Protein AF-A0A7C5PE04-F1 (afdb_monomer)

Nearest PDB structures (foldseek):
  5kc4-assembly1_A  TM=4.579E-01  e=7.066E-01  Thermotoga maritima MSB8
  5edl-assembly1_A  TM=4.661E-01  e=8.933E-01  Bacillus subtilis
  5kc4-assembly2_E  TM=3.670E-01  e=1.723E+00  Thermotoga maritima MSB8
  4u83-assembly2_C  TM=3.674E-01  e=6.406E+00  Brucella abortus A13334

Foldseek 3Di:
DDPPPDDDDDPVNVCVVPVVVVVVVCCLPVVLVPVLVVDDVVCSVVVNVLVLLCVLQAQLLLLLLQFEALVRSLVSLQVSLLVNLVVVQVVCVVVVLDPPCGLVVQQLSVLSSVLSNQLNNQLRHQNVNPLPLVSSLVSQLVSLQVSLVSSLVSCPPTPSNNDPDSVVSSCSSRVSSNVSSNVNSVVSNVCVVVVVHDDPPD

Mean predicted aligned error: 7.17 Å

Structure (mmCIF, N/CA/C/O backbone):
data_AF-A0A7C5PE04-F1
#
_entry.id   AF-A0A7C5PE04-F1
#
loop_
_atom_site.group_PDB
_atom_site.id
_atom_site.type_symbol
_atom_site.label_atom_id
_atom_site.label_alt_id
_atom_site.label_comp_id
_atom_site.label_asym_id
_atom_site.label_entity_id
_atom_site.label_seq_id
_atom_site.pdbx_PDB_ins_code
_atom_site.Cartn_x
_atom_site.Cartn_y
_atom_site.Cartn_z
_atom_site.occupancy
_atom_site.B_iso_or_equiv
_atom_site.auth_seq_id
_atom_site.auth_comp_id
_atom_site.auth_asym_id
_atom_site.auth_atom_id
_atom_site.pdbx_PDB_model_num
ATOM 1 N N . MET A 1 1 ? -14.863 -23.018 35.235 1.00 46.84 1 MET A N 1
ATOM 2 C CA . MET A 1 1 ? -14.193 -22.777 33.941 1.00 46.84 1 MET A CA 1
ATOM 3 C C . MET A 1 1 ? -14.966 -23.565 32.905 1.00 46.84 1 MET A C 1
ATOM 5 O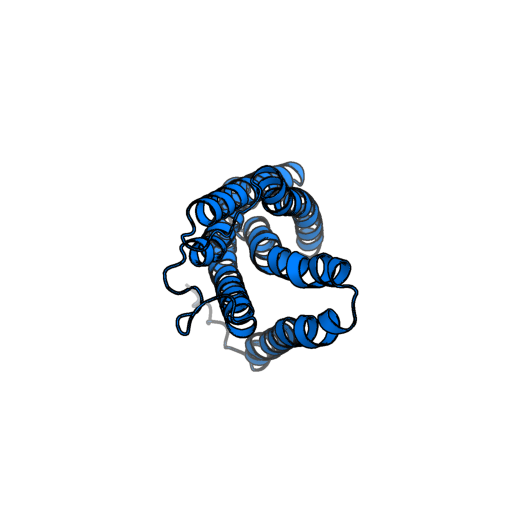 O . MET A 1 1 ? -14.815 -24.775 32.866 1.00 46.84 1 MET A O 1
ATOM 9 N N . SER A 1 2 ? -15.891 -22.931 32.183 1.00 50.56 2 SER A N 1
ATOM 10 C CA . SER A 1 2 ? -16.537 -23.582 31.040 1.00 50.56 2 SER A CA 1
ATOM 11 C C . SER A 1 2 ? -15.572 -23.505 29.865 1.00 50.56 2 SER A C 1
ATOM 13 O O . SER A 1 2 ? -15.199 -22.399 29.470 1.00 50.56 2 SER A O 1
ATOM 15 N N . GLU A 1 3 ? -15.150 -24.650 29.341 1.00 53.09 3 GLU A N 1
ATOM 16 C CA . GLU A 1 3 ? -14.464 -24.722 28.054 1.00 53.09 3 GLU A CA 1
ATOM 17 C C . GLU A 1 3 ? -15.359 -24.065 26.998 1.00 53.09 3 GLU A C 1
ATOM 19 O O . GLU A 1 3 ? -16.465 -24.531 26.720 1.00 53.09 3 GLU A O 1
ATOM 24 N N . SER A 1 4 ? -14.925 -22.930 26.451 1.00 56.97 4 SER A N 1
ATOM 25 C CA . SER A 1 4 ? -15.554 -22.367 25.263 1.00 56.97 4 SER A CA 1
ATOM 26 C C . SER A 1 4 ? -15.224 -23.297 24.102 1.00 56.97 4 SER A C 1
ATOM 28 O O . SER A 1 4 ? -14.082 -23.311 23.645 1.00 56.97 4 SER A O 1
ATOM 30 N N . SER A 1 5 ? -16.195 -24.092 23.657 1.00 65.88 5 SER A N 1
ATOM 31 C CA . SER A 1 5 ? -16.058 -24.943 22.475 1.00 65.88 5 SER A CA 1
ATOM 32 C C . SER A 1 5 ? -15.587 -24.098 21.294 1.00 65.88 5 SER A C 1
ATOM 34 O O . SER A 1 5 ? -16.257 -23.122 20.936 1.00 65.88 5 SER A O 1
ATOM 36 N N . GLU A 1 6 ? -14.442 -24.448 20.709 1.00 65.94 6 GLU A N 1
ATOM 37 C CA . GLU A 1 6 ? -13.930 -23.747 19.537 1.00 65.94 6 GLU A CA 1
ATOM 38 C C . GLU A 1 6 ? -14.959 -23.808 18.397 1.00 65.94 6 GLU A C 1
ATOM 40 O O . GLU A 1 6 ? -15.577 -24.855 18.166 1.00 65.94 6 GLU A O 1
ATOM 45 N N . PRO A 1 7 ? -15.199 -22.692 17.691 1.00 75.25 7 PRO A N 1
ATOM 46 C CA . PRO A 1 7 ? -16.155 -22.672 16.597 1.00 75.25 7 PRO A CA 1
ATOM 47 C C . PRO A 1 7 ? -15.681 -23.593 15.463 1.00 75.25 7 PRO A C 1
ATOM 49 O O . PRO A 1 7 ? -14.608 -23.403 14.897 1.00 75.25 7 PRO A O 1
ATOM 52 N N . SER A 1 8 ? -16.502 -24.584 15.107 1.00 83.12 8 SER A N 1
ATOM 53 C CA . SER A 1 8 ? -16.229 -25.498 13.994 1.00 83.12 8 SER A CA 1
ATOM 54 C C . SER A 1 8 ? -16.304 -24.772 12.647 1.00 83.12 8 SER A C 1
ATOM 56 O O . SER A 1 8 ? -17.295 -24.081 12.389 1.00 83.12 8 SER A O 1
ATOM 58 N N . ILE A 1 9 ? -15.319 -24.993 11.770 1.00 81.00 9 ILE A N 1
ATOM 59 C CA . ILE A 1 9 ? -15.295 -24.459 10.398 1.00 81.00 9 ILE A CA 1
ATOM 60 C C . ILE A 1 9 ? -16.541 -24.927 9.638 1.00 81.00 9 ILE A C 1
ATOM 62 O O . ILE A 1 9 ? -16.790 -26.127 9.503 1.00 81.00 9 ILE A O 1
ATOM 66 N N . LYS A 1 10 ? -17.323 -23.981 9.120 1.00 90.88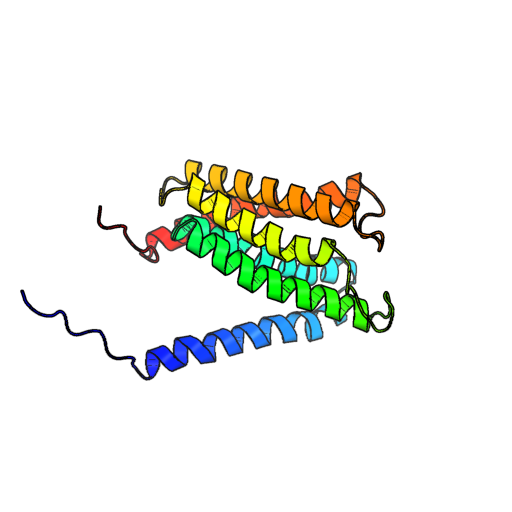 10 LYS A N 1
ATOM 67 C CA . LYS A 1 10 ? -18.504 -24.255 8.296 1.00 90.88 10 LYS A CA 1
ATOM 68 C C . LYS A 1 10 ? -18.113 -24.299 6.821 1.00 90.88 10 LYS A C 1
ATOM 70 O O . LYS A 1 10 ? -17.197 -23.613 6.382 1.00 90.88 10 LYS A O 1
ATOM 75 N N . VAL A 1 11 ? -18.882 -25.029 6.012 1.00 82.56 11 VAL A N 1
ATOM 76 C CA . VAL A 1 11 ? -18.732 -25.022 4.540 1.00 82.56 11 VAL A CA 1
ATOM 77 C C . VAL A 1 11 ? -18.838 -23.598 3.979 1.00 82.56 11 VAL A C 1
ATOM 79 O O . VAL A 1 11 ? -18.108 -23.238 3.060 1.00 82.56 11 VAL A O 1
ATOM 82 N N . GLY A 1 12 ? -19.695 -22.767 4.584 1.00 81.88 12 GLY A N 1
ATOM 83 C CA . GLY A 1 12 ? -19.778 -21.341 4.273 1.00 81.88 12 GLY A CA 1
ATOM 84 C C . GLY A 1 12 ? -18.436 -20.629 4.438 1.00 81.88 12 GLY A C 1
ATOM 85 O O . GLY A 1 12 ? -18.032 -19.903 3.537 1.00 81.88 12 GLY A O 1
ATOM 86 N N . ASP A 1 13 ? -17.702 -20.898 5.518 1.00 83.12 13 ASP A N 1
ATOM 87 C CA . ASP A 1 13 ? -16.409 -20.258 5.789 1.00 83.12 13 ASP A CA 1
ATOM 88 C C . ASP A 1 13 ? -15.384 -20.598 4.698 1.00 83.12 13 ASP A C 1
ATOM 90 O O . ASP A 1 13 ? -14.643 -19.724 4.259 1.00 83.12 13 ASP A O 1
ATOM 94 N N . ILE A 1 14 ? -15.406 -21.832 4.179 1.00 78.88 14 ILE A N 1
ATOM 95 C CA . ILE A 1 14 ? -14.555 -22.261 3.058 1.00 78.88 14 ILE A CA 1
ATOM 96 C C . ILE A 1 14 ? -14.953 -21.543 1.761 1.00 78.88 14 ILE A C 1
ATOM 98 O O . ILE A 1 14 ? -14.087 -21.057 1.035 1.00 78.88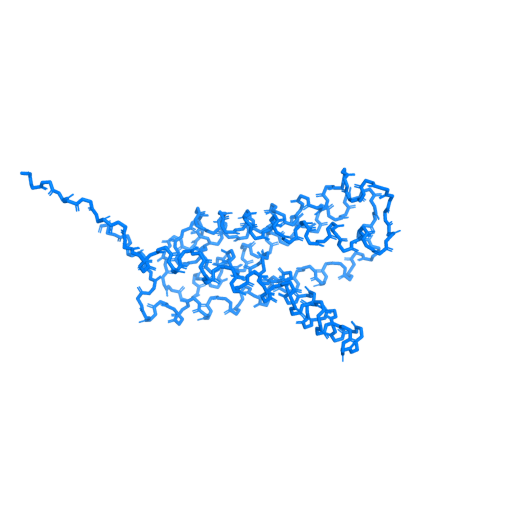 14 ILE A O 1
ATOM 102 N N . LEU A 1 15 ? -16.253 -21.430 1.470 1.00 76.62 15 LEU A N 1
ATOM 103 C CA . LEU A 1 15 ? -16.739 -20.718 0.282 1.00 76.62 15 LEU A CA 1
ATOM 104 C C . LEU A 1 15 ? -16.322 -19.241 0.313 1.00 76.62 15 LEU A C 1
ATOM 106 O O . LEU A 1 15 ? -15.794 -18.734 -0.675 1.00 76.62 15 LEU A O 1
ATOM 110 N N . TYR A 1 16 ? -16.492 -18.562 1.450 1.00 77.38 16 TYR A N 1
ATOM 111 C CA . TYR A 1 16 ? -16.075 -17.168 1.618 1.00 77.38 16 TYR A CA 1
ATOM 112 C C . TYR A 1 16 ? -14.548 -17.003 1.584 1.00 77.38 16 TYR A C 1
ATOM 114 O O . TYR A 1 16 ? -14.061 -16.022 1.024 1.00 77.38 16 TYR A O 1
ATOM 122 N N . ALA A 1 17 ? -13.794 -17.959 2.131 1.00 78.25 17 ALA A N 1
ATOM 123 C CA . ALA A 1 17 ? -12.334 -17.914 2.168 1.00 78.25 17 ALA A CA 1
ATOM 124 C C . ALA A 1 17 ? -11.660 -18.269 0.834 1.00 78.25 17 ALA A C 1
ATOM 126 O O . ALA A 1 17 ? -10.515 -17.881 0.625 1.00 78.25 17 ALA A O 1
ATOM 127 N N . VAL A 1 18 ? -12.333 -19.001 -0.062 1.00 80.88 18 VAL A N 1
ATOM 128 C CA . VAL A 1 18 ? -11.737 -19.473 -1.324 1.00 80.88 18 VAL A CA 1
ATOM 129 C C . VAL A 1 18 ? -12.397 -18.831 -2.539 1.00 80.88 18 VAL A C 1
ATOM 131 O O . VAL A 1 18 ? -11.711 -18.217 -3.352 1.00 80.88 18 VAL A O 1
ATOM 134 N N . ILE A 1 19 ? -13.725 -18.910 -2.668 1.00 79.06 19 ILE A N 1
ATOM 135 C CA . ILE A 1 19 ? -14.414 -18.469 -3.890 1.00 79.06 19 ILE A CA 1
ATOM 136 C C . ILE A 1 19 ? -14.301 -16.959 -4.069 1.00 79.06 19 ILE A C 1
ATOM 138 O O . ILE A 1 19 ? -13.983 -16.504 -5.166 1.00 79.06 19 ILE A O 1
ATOM 142 N N . ILE A 1 20 ? -14.533 -16.176 -3.012 1.00 75.69 20 ILE A N 1
ATOM 143 C CA . ILE A 1 20 ? -14.464 -14.714 -3.125 1.00 75.69 20 ILE A CA 1
ATOM 144 C C . ILE A 1 20 ? -13.047 -14.258 -3.500 1.00 75.69 20 ILE A C 1
ATOM 146 O O . ILE A 1 20 ? -12.926 -13.526 -4.483 1.00 75.69 20 ILE A O 1
ATOM 150 N N . PRO A 1 21 ? -11.968 -14.706 -2.825 1.00 73.88 21 PRO A N 1
ATOM 151 C CA . PRO A 1 21 ? -10.612 -14.381 -3.258 1.00 73.88 21 PRO A CA 1
ATOM 152 C C . PRO A 1 21 ? -10.295 -14.838 -4.680 1.00 73.88 21 PRO A C 1
ATOM 154 O O . PRO A 1 21 ? -9.656 -14.085 -5.406 1.00 73.88 21 PRO A O 1
ATOM 157 N N . CYS A 1 22 ? -10.777 -16.005 -5.120 1.00 80.81 22 CYS A N 1
ATOM 158 C CA . CYS A 1 22 ? -10.610 -16.439 -6.507 1.00 80.81 22 CYS A CA 1
ATOM 159 C C . CYS A 1 22 ? -11.308 -15.497 -7.497 1.00 80.81 22 CYS A C 1
ATOM 161 O O . CYS A 1 22 ? -10.696 -15.116 -8.490 1.00 80.81 22 CYS A O 1
ATOM 163 N N . ILE A 1 23 ? -12.549 -15.069 -7.231 1.00 79.62 23 ILE A N 1
ATOM 164 C CA . ILE A 1 23 ? -13.259 -14.091 -8.075 1.00 79.62 23 ILE A CA 1
ATOM 165 C C . ILE A 1 23 ? -12.480 -12.775 -8.129 1.00 79.62 23 ILE A C 1
ATOM 167 O O . ILE A 1 23 ? -12.270 -12.225 -9.206 1.00 79.62 23 ILE A O 1
ATOM 171 N N . VAL A 1 24 ? -12.017 -12.283 -6.979 1.00 74.50 24 VAL A N 1
ATOM 172 C CA . VAL A 1 24 ? -11.224 -11.050 -6.908 1.00 74.50 24 VAL A CA 1
ATOM 173 C C . VAL A 1 24 ? -9.907 -11.203 -7.671 1.00 74.50 24 VAL A C 1
ATOM 175 O O . VAL A 1 24 ? -9.552 -10.311 -8.432 1.00 74.50 24 VAL A O 1
ATOM 178 N N . ALA A 1 25 ? -9.215 -12.337 -7.543 1.00 78.19 25 ALA A N 1
ATOM 179 C CA . ALA A 1 25 ? -7.997 -12.628 -8.296 1.00 78.19 25 ALA A CA 1
ATOM 180 C C . ALA A 1 25 ? -8.259 -12.648 -9.810 1.00 78.19 25 ALA A C 1
ATOM 182 O O . ALA A 1 25 ? -7.512 -12.032 -10.569 1.00 78.19 25 ALA A O 1
ATOM 183 N N . PHE A 1 26 ? -9.357 -13.270 -10.252 1.00 79.38 26 PHE A N 1
ATOM 184 C CA . PHE A 1 26 ? -9.766 -13.227 -11.654 1.00 79.38 26 PHE A CA 1
ATOM 185 C C . PHE A 1 26 ? -10.060 -11.805 -12.122 1.00 79.38 26 PHE A C 1
ATOM 187 O O . PHE A 1 26 ? -9.646 -11.452 -13.219 1.00 79.38 26 PHE A O 1
ATOM 194 N N . LEU A 1 27 ? -10.711 -10.970 -11.308 1.00 74.06 27 LEU A N 1
ATOM 195 C CA . LEU A 1 27 ? -10.945 -9.566 -11.651 1.00 74.06 27 LEU A CA 1
ATOM 196 C C . LEU A 1 27 ? -9.636 -8.776 -11.743 1.00 74.06 27 LEU A C 1
ATOM 198 O O . LEU A 1 27 ? -9.470 -8.017 -12.690 1.00 74.06 27 LEU A O 1
ATOM 202 N N . ILE A 1 28 ? -8.688 -8.986 -10.824 1.00 73.75 28 ILE A N 1
ATOM 203 C CA . ILE A 1 28 ? -7.370 -8.329 -10.850 1.00 73.75 28 ILE A CA 1
ATOM 204 C C . ILE A 1 28 ? -6.588 -8.681 -12.122 1.00 73.75 28 ILE A C 1
ATOM 206 O O . ILE A 1 28 ? -5.864 -7.833 -12.624 1.00 73.75 28 ILE A O 1
ATOM 210 N N . ILE A 1 29 ? -6.735 -9.898 -12.657 1.00 78.44 29 ILE A N 1
ATOM 211 C CA . ILE A 1 29 ? -6.038 -10.337 -13.878 1.00 78.44 29 ILE A CA 1
ATOM 212 C C . ILE A 1 29 ? -6.808 -9.926 -15.139 1.00 78.44 29 ILE A C 1
ATOM 214 O O . ILE A 1 29 ? -6.250 -9.337 -16.064 1.00 78.44 29 ILE A O 1
ATOM 218 N N . ALA A 1 30 ? -8.101 -10.244 -15.191 1.00 78.75 30 ALA A N 1
ATOM 219 C CA . ALA A 1 30 ? -8.930 -10.041 -16.370 1.00 78.75 30 ALA A CA 1
ATOM 220 C C . ALA A 1 30 ? -9.157 -8.553 -16.648 1.00 78.75 30 ALA A C 1
ATOM 222 O O . ALA A 1 30 ? -9.150 -8.144 -17.806 1.00 78.75 30 ALA A O 1
ATOM 223 N N . PHE A 1 31 ? -9.335 -7.734 -15.608 1.00 76.00 31 PHE A N 1
ATOM 224 C CA . PHE A 1 31 ? -9.638 -6.321 -15.796 1.00 76.00 31 PHE A CA 1
ATOM 225 C C . PHE A 1 31 ? -8.499 -5.588 -16.520 1.00 76.00 31 PHE A C 1
ATOM 227 O O . PHE A 1 31 ? -8.775 -5.026 -17.576 1.00 76.00 31 PHE A O 1
ATOM 234 N N . PRO A 1 32 ? -7.220 -5.655 -16.096 1.00 77.44 32 PRO A N 1
ATOM 235 C CA . PRO A 1 32 ? -6.138 -5.049 -16.861 1.00 77.44 32 PRO A CA 1
ATOM 236 C C . PRO A 1 32 ? -5.933 -5.675 -18.236 1.00 77.44 32 PRO A C 1
ATOM 238 O O . PRO A 1 32 ? -5.726 -4.944 -19.199 1.00 77.44 32 PRO A O 1
ATOM 241 N N . HIS A 1 33 ? -6.027 -7.004 -18.345 1.00 82.69 33 HIS A N 1
ATOM 242 C CA . HIS A 1 33 ? -5.772 -7.703 -19.602 1.00 82.69 33 HIS A CA 1
ATOM 243 C C . HIS A 1 33 ? -6.775 -7.334 -20.704 1.00 82.69 33 HIS A C 1
ATOM 245 O O . HIS A 1 33 ? -6.376 -7.101 -21.841 1.00 82.69 33 HIS A O 1
ATOM 251 N N . TYR A 1 34 ? -8.066 -7.257 -20.373 1.00 85.12 34 TYR A N 1
ATOM 252 C CA . TYR A 1 34 ? -9.114 -6.980 -21.356 1.00 85.12 34 TYR A CA 1
ATOM 253 C C . TYR A 1 34 ? -9.461 -5.496 -21.473 1.00 85.12 34 TYR A C 1
ATOM 255 O O . TYR A 1 34 ? -9.801 -5.049 -22.565 1.00 85.12 34 TYR A O 1
ATOM 263 N N . LEU A 1 35 ? -9.381 -4.721 -20.385 1.00 80.62 35 LEU A N 1
ATOM 264 C CA . LEU A 1 35 ? -9.772 -3.311 -20.416 1.00 80.62 35 LEU A CA 1
ATOM 265 C C . LEU A 1 35 ? -8.652 -2.402 -20.923 1.00 80.62 35 LEU A C 1
ATOM 267 O O . LEU A 1 35 ? -8.942 -1.473 -21.669 1.00 80.62 35 LEU A O 1
ATOM 271 N N . ALA A 1 36 ? -7.387 -2.644 -20.558 1.00 82.19 36 ALA A N 1
ATOM 272 C CA . ALA A 1 36 ? -6.299 -1.747 -20.960 1.00 82.19 36 ALA A CA 1
ATOM 273 C C . ALA A 1 36 ? -6.161 -1.596 -22.488 1.00 82.19 36 ALA A C 1
ATOM 275 O O . ALA A 1 36 ? -6.036 -0.458 -22.935 1.00 82.19 36 ALA A O 1
ATOM 276 N N . PRO A 1 37 ? -6.269 -2.665 -23.309 1.00 85.62 37 PRO A N 1
ATOM 277 C CA . PRO A 1 37 ? -6.198 -2.535 -24.768 1.00 85.62 37 PRO A CA 1
ATOM 278 C C . PRO A 1 37 ? -7.376 -1.773 -25.393 1.00 85.62 37 PRO A C 1
ATOM 280 O O . PRO A 1 37 ? -7.291 -1.358 -26.545 1.00 85.62 37 PRO A O 1
ATOM 283 N N . MET A 1 38 ? -8.487 -1.619 -24.665 1.00 87.88 38 MET A N 1
ATOM 284 C CA . MET A 1 38 ? -9.687 -0.912 -25.130 1.00 87.88 38 MET A CA 1
ATOM 285 C C . MET A 1 38 ? -9.662 0.589 -24.816 1.00 87.88 38 MET A C 1
ATOM 287 O O . MET A 1 38 ? -10.551 1.320 -25.254 1.00 87.88 38 MET A O 1
ATOM 291 N N . LEU A 1 39 ? -8.682 1.049 -24.037 1.00 87.00 39 LEU A N 1
ATOM 292 C CA . LEU A 1 39 ? -8.552 2.437 -23.612 1.00 87.00 39 LEU A CA 1
ATOM 293 C C . LEU A 1 39 ? -7.379 3.115 -24.324 1.00 87.00 39 LEU A C 1
ATOM 295 O O . LEU A 1 39 ? -6.417 2.472 -24.738 1.00 87.00 39 LEU A O 1
ATOM 299 N N . ASP A 1 40 ? -7.443 4.445 -24.415 1.00 91.00 40 ASP A N 1
ATOM 300 C CA . ASP A 1 40 ? -6.274 5.254 -24.766 1.00 91.00 40 ASP A CA 1
ATOM 301 C C . ASP A 1 40 ? -5.109 4.946 -23.798 1.00 91.00 40 ASP A C 1
ATOM 303 O O . ASP A 1 40 ? -5.366 4.790 -22.598 1.00 91.00 40 ASP A O 1
ATOM 307 N N . PRO A 1 41 ? -3.842 4.895 -24.257 1.00 81.50 41 PRO A N 1
ATOM 308 C CA . PRO A 1 41 ? -2.698 4.562 -23.407 1.00 81.50 41 PRO A CA 1
ATOM 309 C C . PRO A 1 41 ? -2.590 5.406 -22.130 1.00 81.50 41 PRO A C 1
ATOM 311 O O . PRO A 1 41 ? -2.235 4.887 -21.072 1.00 81.50 41 PRO A O 1
ATOM 314 N N . THR A 1 42 ? -2.951 6.690 -22.194 1.00 79.44 42 THR A N 1
ATOM 315 C CA . THR A 1 42 ? -2.949 7.587 -21.029 1.00 79.44 42 THR A CA 1
ATOM 316 C C . THR A 1 42 ? -4.038 7.190 -20.041 1.00 79.44 42 THR A C 1
ATOM 318 O O . THR A 1 42 ? -3.831 7.159 -18.827 1.00 79.44 42 THR A O 1
ATOM 321 N N . LEU A 1 43 ? -5.219 6.860 -20.560 1.00 78.94 43 LEU A N 1
ATOM 322 C CA . LEU A 1 43 ? -6.365 6.482 -19.750 1.00 78.94 43 LEU A CA 1
ATOM 323 C C . LEU A 1 43 ? -6.170 5.096 -19.117 1.00 78.94 43 LEU A C 1
ATOM 325 O O . LEU A 1 43 ? -6.502 4.914 -17.947 1.00 78.94 43 LEU A O 1
ATOM 329 N N . ALA A 1 44 ? -5.560 4.155 -19.843 1.00 81.50 44 ALA A N 1
ATOM 330 C CA . ALA A 1 44 ? -5.134 2.860 -19.321 1.00 81.50 44 ALA A CA 1
ATOM 331 C C . ALA A 1 44 ? -4.086 3.018 -18.203 1.00 81.50 44 ALA A C 1
ATOM 333 O O . ALA A 1 44 ? -4.223 2.414 -17.137 1.00 81.50 44 ALA A O 1
ATOM 334 N N . ALA A 1 45 ? -3.088 3.888 -18.396 1.00 78.44 45 ALA A N 1
ATOM 335 C CA . ALA A 1 45 ? -2.076 4.188 -17.382 1.00 78.44 45 ALA A CA 1
ATOM 336 C C . ALA A 1 45 ? -2.685 4.658 -16.057 1.00 78.44 45 ALA A C 1
ATOM 338 O O . ALA A 1 45 ? -2.259 4.215 -14.993 1.00 78.44 45 ALA A O 1
ATOM 339 N N . ILE A 1 46 ? -3.717 5.500 -16.108 1.00 76.94 46 ILE A N 1
ATOM 340 C CA . ILE A 1 46 ? -4.353 6.046 -14.906 1.00 76.94 46 ILE A CA 1
ATOM 341 C C . ILE A 1 46 ? -5.373 5.065 -14.310 1.00 76.94 46 ILE A C 1
ATOM 343 O O . ILE A 1 46 ? -5.290 4.724 -13.129 1.00 76.94 46 ILE A O 1
ATOM 347 N N . LEU A 1 47 ? -6.355 4.632 -15.106 1.00 78.75 47 LEU A N 1
ATOM 348 C CA . LEU A 1 47 ? -7.538 3.915 -14.612 1.00 78.75 47 LEU A CA 1
ATOM 349 C C . LEU A 1 47 ? -7.308 2.424 -14.392 1.00 78.75 47 LEU A C 1
ATOM 351 O O . LEU A 1 47 ? -8.086 1.796 -13.678 1.00 78.75 47 LEU A O 1
ATOM 355 N N . VAL A 1 48 ? -6.272 1.857 -15.004 1.00 82.31 48 VAL A N 1
ATOM 356 C CA . VAL A 1 48 ? -5.972 0.432 -14.888 1.00 82.31 48 VAL A CA 1
ATOM 357 C C . VAL A 1 48 ? -4.705 0.244 -14.071 1.00 82.31 48 VAL A C 1
ATOM 359 O O . VAL A 1 48 ? -4.765 -0.283 -12.962 1.00 82.31 48 VAL A O 1
ATOM 362 N N . TYR A 1 49 ? -3.567 0.707 -14.586 1.00 82.75 49 TYR A N 1
ATOM 363 C CA . TYR A 1 49 ? -2.269 0.414 -13.979 1.00 82.75 49 TYR A CA 1
ATOM 364 C C . TYR A 1 49 ? -2.041 1.216 -12.692 1.00 82.75 49 TYR A C 1
ATOM 366 O O . TYR A 1 49 ? -1.763 0.632 -11.646 1.00 82.75 49 TYR A O 1
ATOM 374 N N . GLY A 1 50 ? -2.263 2.532 -12.729 1.00 84.69 50 GLY A N 1
ATOM 375 C CA . GLY A 1 50 ? -2.142 3.401 -11.557 1.00 84.69 50 GLY A CA 1
ATOM 376 C C . GLY A 1 50 ? -3.178 3.089 -10.475 1.00 84.69 50 GLY A C 1
ATOM 377 O O . GLY A 1 50 ? -2.858 3.079 -9.286 1.00 84.69 50 GLY A O 1
ATOM 378 N N . LEU A 1 51 ? -4.415 2.773 -10.872 1.00 85.69 51 LEU A N 1
ATOM 379 C CA . LEU A 1 51 ? -5.445 2.313 -9.941 1.00 85.69 51 LEU A CA 1
ATOM 380 C C . LEU A 1 51 ? -5.057 0.980 -9.283 1.00 85.69 51 LEU A C 1
ATOM 382 O O . LEU A 1 51 ? -5.184 0.844 -8.067 1.00 85.69 51 LEU A O 1
ATOM 386 N N . GLY A 1 52 ? -4.560 0.018 -10.066 1.00 87.56 52 GLY A N 1
ATOM 387 C CA . GLY A 1 52 ? -4.098 -1.279 -9.575 1.00 87.56 52 GLY A CA 1
ATOM 388 C C . GLY A 1 52 ? -2.966 -1.151 -8.555 1.00 87.56 52 GLY A C 1
ATOM 389 O O . GLY A 1 52 ? -3.075 -1.701 -7.456 1.00 87.56 52 GLY A O 1
ATOM 390 N N . GLU A 1 53 ? -1.933 -0.358 -8.866 1.00 90.94 53 GLU A N 1
ATOM 391 C CA . GLU A 1 53 ? -0.858 -0.042 -7.916 1.00 90.94 53 GLU A CA 1
ATOM 392 C C . GLU A 1 53 ? -1.431 0.529 -6.625 1.00 90.94 53 GLU A C 1
ATOM 394 O O . GLU A 1 53 ? -1.110 0.063 -5.528 1.00 90.94 53 GLU A O 1
ATOM 399 N N . ALA A 1 54 ? -2.278 1.552 -6.749 1.00 91.88 54 ALA A N 1
ATOM 400 C CA . ALA A 1 54 ? -2.766 2.278 -5.597 1.00 91.88 54 ALA A CA 1
ATOM 401 C C . ALA A 1 54 ? -3.639 1.400 -4.702 1.00 91.88 54 ALA A C 1
ATOM 403 O O . ALA A 1 54 ? -3.536 1.486 -3.479 1.00 91.88 54 ALA A O 1
ATOM 404 N N . ILE A 1 55 ? -4.457 0.515 -5.276 1.00 91.88 55 ILE A N 1
ATOM 405 C CA . ILE A 1 55 ? -5.274 -0.416 -4.498 1.00 91.88 55 ILE A CA 1
ATOM 406 C C . ILE A 1 55 ? -4.388 -1.376 -3.700 1.00 91.88 55 ILE A C 1
ATOM 408 O O . ILE A 1 55 ? -4.555 -1.510 -2.483 1.00 91.88 55 ILE A O 1
ATOM 412 N N . LEU A 1 56 ? -3.441 -2.021 -4.382 1.00 93.31 56 LEU A N 1
ATOM 413 C CA . LEU A 1 56 ? -2.642 -3.110 -3.823 1.00 93.31 56 LEU A CA 1
ATOM 414 C C . LEU A 1 56 ? -1.566 -2.611 -2.854 1.00 93.31 56 LEU A C 1
ATOM 416 O O . LEU A 1 56 ? -1.333 -3.230 -1.819 1.00 93.31 56 LEU A O 1
ATOM 420 N N . THR A 1 57 ? -0.937 -1.477 -3.152 1.00 95.56 57 THR A N 1
ATOM 421 C CA . THR A 1 57 ? 0.206 -0.978 -2.373 1.00 95.56 57 THR A CA 1
ATOM 422 C C . THR A 1 57 ? -0.161 0.109 -1.364 1.00 95.56 57 THR A C 1
ATOM 424 O O . THR A 1 57 ? 0.622 0.377 -0.455 1.00 95.56 57 THR A O 1
ATOM 427 N N . ILE A 1 58 ? -1.346 0.727 -1.476 1.00 96.62 58 ILE A N 1
ATOM 428 C CA . ILE A 1 58 ? -1.746 1.859 -0.624 1.00 96.62 58 ILE A CA 1
ATOM 429 C C . ILE A 1 58 ? -3.103 1.607 0.032 1.00 96.62 58 ILE A C 1
ATOM 431 O O . ILE A 1 58 ? -3.199 1.556 1.256 1.00 96.62 58 ILE A O 1
ATOM 435 N N . ALA A 1 59 ? -4.161 1.443 -0.763 1.00 96.25 59 ALA A N 1
ATOM 436 C CA . ALA A 1 59 ? -5.540 1.489 -0.296 1.00 96.25 59 ALA A CA 1
ATOM 437 C C . ALA A 1 59 ? -5.859 0.385 0.707 1.00 96.25 59 ALA A C 1
ATOM 439 O O . ALA A 1 59 ? -6.327 0.659 1.813 1.00 96.25 59 ALA A O 1
ATOM 440 N N . VAL A 1 60 ? -5.598 -0.865 0.324 1.00 96.31 60 VAL A N 1
ATOM 441 C CA . VAL A 1 60 ? -5.919 -2.015 1.163 1.00 96.31 60 VAL A CA 1
ATOM 442 C C . VAL A 1 60 ? -5.017 -2.068 2.405 1.00 96.31 60 VAL A C 1
ATOM 444 O O . VAL A 1 60 ? -5.568 -2.179 3.504 1.00 96.31 60 VAL A O 1
ATOM 447 N N . PRO A 1 61 ? -3.683 -1.877 2.309 1.00 97.94 61 PRO A N 1
ATOM 448 C CA . PRO A 1 61 ? -2.826 -1.801 3.495 1.00 97.94 61 PRO A CA 1
ATOM 449 C C . PRO A 1 61 ? -3.246 -0.702 4.477 1.00 97.94 61 PRO A C 1
ATOM 451 O O . PRO A 1 61 ? -3.310 -0.944 5.685 1.00 97.94 61 PRO A O 1
ATOM 454 N N . LEU A 1 62 ? -3.598 0.492 3.977 1.00 97.94 62 LEU A N 1
ATOM 455 C CA . LEU A 1 62 ? -4.139 1.572 4.806 1.00 97.94 62 LEU A CA 1
ATOM 456 C C . LEU A 1 62 ? -5.455 1.166 5.467 1.00 97.94 62 LEU A C 1
ATOM 458 O O . LEU A 1 62 ? -5.619 1.377 6.666 1.00 97.94 62 LEU A O 1
ATOM 462 N N . LEU A 1 63 ? -6.388 0.579 4.715 1.00 96.75 63 LEU A N 1
ATOM 463 C CA . LEU A 1 63 ? -7.695 0.182 5.232 1.00 96.75 63 LEU A CA 1
ATOM 464 C C . LEU A 1 63 ? -7.547 -0.804 6.399 1.00 96.75 63 LEU A C 1
ATOM 466 O O . LEU A 1 63 ? -8.110 -0.574 7.470 1.00 96.75 63 LEU A O 1
ATOM 470 N N . PHE A 1 64 ? -6.729 -1.848 6.229 1.00 95.81 64 PHE A N 1
ATOM 471 C CA . PHE A 1 64 ? -6.460 -2.824 7.287 1.00 95.81 64 PHE A CA 1
ATOM 472 C C . PHE A 1 64 ? -5.680 -2.228 8.462 1.00 95.81 64 PHE A C 1
ATOM 474 O O . PHE A 1 64 ? -5.992 -2.524 9.618 1.00 95.81 64 PHE A O 1
ATOM 481 N N . GLY A 1 65 ? -4.710 -1.352 8.191 1.00 96.38 65 GLY A N 1
ATOM 482 C CA . GLY A 1 65 ? -3.973 -0.632 9.227 1.00 96.38 65 GLY A CA 1
ATOM 483 C C . GLY A 1 65 ? -4.895 0.212 10.106 1.00 96.38 65 GLY A C 1
ATOM 484 O O . GLY A 1 65 ? -4.852 0.120 11.333 1.00 96.38 65 GLY A O 1
ATOM 485 N N . LEU A 1 66 ? -5.769 1.006 9.485 1.00 96.25 66 LEU A N 1
ATOM 486 C CA . LEU A 1 66 ? -6.666 1.929 10.179 1.00 96.25 66 LEU A CA 1
ATOM 487 C C . LEU A 1 66 ? -7.775 1.204 10.948 1.00 96.25 66 LEU A C 1
ATOM 489 O O . LEU A 1 66 ? -8.062 1.600 12.079 1.00 96.25 66 LEU A O 1
ATOM 493 N N . LEU A 1 67 ? -8.396 0.182 10.348 1.00 93.75 67 LEU A N 1
ATOM 494 C CA . LEU A 1 67 ? -9.553 -0.515 10.922 1.00 93.75 67 LEU A CA 1
ATOM 495 C C . LEU A 1 67 ? -9.179 -1.595 11.941 1.00 93.75 67 LEU A C 1
ATOM 497 O O . LEU A 1 67 ? -9.890 -1.755 12.931 1.00 93.75 67 LEU A O 1
ATOM 501 N N . TRP A 1 68 ? -8.084 -2.328 11.714 1.00 92.69 68 TRP A N 1
ATOM 502 C CA . TRP A 1 68 ? -7.686 -3.445 12.571 1.00 92.69 68 TRP A CA 1
ATOM 503 C C . TRP A 1 68 ? -6.496 -3.096 13.463 1.00 92.69 68 TRP A C 1
ATOM 505 O O . TRP A 1 68 ? -6.673 -2.920 14.668 1.00 92.69 68 TRP A O 1
ATOM 515 N N . ASN A 1 69 ? -5.276 -3.064 12.918 1.00 95.06 69 ASN A N 1
ATOM 516 C CA . ASN A 1 69 ? -4.038 -2.752 13.648 1.00 95.06 69 ASN A CA 1
ATOM 517 C C . ASN A 1 69 ? -2.819 -2.742 12.704 1.00 95.06 69 ASN A C 1
ATOM 519 O O . ASN A 1 69 ? -2.918 -3.098 11.531 1.00 95.06 69 ASN A O 1
ATOM 523 N N . GLN A 1 70 ? -1.646 -2.396 13.245 1.00 97.50 70 GLN A N 1
ATOM 524 C CA . GLN A 1 70 ? -0.385 -2.357 12.501 1.00 97.50 70 GLN A CA 1
ATOM 525 C C . GLN A 1 70 ? 0.003 -3.693 11.851 1.00 97.50 70 GLN A C 1
ATOM 527 O O . GLN A 1 70 ? 0.568 -3.697 10.764 1.00 97.50 70 GLN A O 1
ATOM 532 N N . TRP A 1 71 ? -0.323 -4.830 12.469 1.00 97.00 71 TRP A N 1
ATOM 533 C CA . TRP A 1 71 ? 0.019 -6.145 11.926 1.00 97.00 71 TRP A CA 1
ATOM 534 C C . TRP A 1 71 ? -0.896 -6.523 10.767 1.00 97.00 71 TRP A C 1
ATOM 536 O O . TRP A 1 71 ? -0.409 -7.004 9.753 1.00 97.00 71 TRP A O 1
ATOM 546 N N . ALA A 1 72 ? -2.195 -6.232 10.869 1.00 95.75 72 ALA A N 1
ATOM 547 C CA . ALA A 1 72 ? -3.134 -6.416 9.763 1.00 95.75 72 ALA A CA 1
ATOM 548 C C . ALA A 1 72 ? -2.768 -5.527 8.561 1.00 95.75 72 ALA A C 1
ATOM 550 O O . ALA A 1 72 ? -2.737 -5.998 7.423 1.00 95.75 72 ALA A O 1
ATOM 551 N N . GLY A 1 73 ? -2.426 -4.258 8.811 1.00 96.69 73 GLY A N 1
ATOM 552 C CA . GLY A 1 73 ? -1.936 -3.348 7.774 1.00 96.69 73 GLY A CA 1
ATOM 553 C C . GLY A 1 73 ? -0.620 -3.818 7.146 1.00 96.69 73 GLY A C 1
ATOM 554 O O . GLY A 1 73 ? -0.502 -3.863 5.927 1.00 96.69 73 GLY A O 1
ATOM 555 N N . GLY A 1 74 ? 0.355 -4.229 7.960 1.00 96.44 74 GLY A N 1
ATOM 556 C CA . GLY A 1 74 ? 1.641 -4.732 7.472 1.00 96.44 74 GLY A CA 1
ATOM 557 C C . GLY A 1 74 ? 1.525 -6.045 6.691 1.00 96.44 74 GLY A C 1
ATOM 558 O O . GLY A 1 74 ? 2.133 -6.176 5.635 1.00 96.44 74 GLY A O 1
ATOM 559 N N . ALA A 1 75 ? 0.716 -6.997 7.165 1.00 97.44 75 ALA A N 1
ATOM 560 C CA . ALA A 1 75 ? 0.514 -8.292 6.512 1.00 97.44 75 ALA A CA 1
ATOM 561 C C . ALA A 1 75 ? -0.247 -8.164 5.186 1.00 97.44 75 ALA A C 1
ATOM 563 O O . ALA A 1 75 ? 0.147 -8.773 4.193 1.00 97.44 75 ALA A O 1
ATOM 564 N N . SER A 1 76 ? -1.299 -7.339 5.141 1.00 96.75 76 SER A N 1
ATOM 565 C CA . SER A 1 76 ? -1.983 -7.032 3.877 1.00 96.75 76 SER A CA 1
ATOM 566 C C . SER A 1 76 ? -1.055 -6.304 2.901 1.00 96.75 76 SER A C 1
ATOM 568 O O . SER A 1 76 ? -1.029 -6.655 1.725 1.00 96.75 76 SER A O 1
ATOM 570 N N . GLY A 1 77 ? -0.226 -5.375 3.391 1.00 96.81 77 GLY A N 1
ATOM 571 C CA . GLY A 1 77 ? 0.844 -4.744 2.617 1.00 96.81 77 GLY A CA 1
ATOM 572 C C . GLY A 1 77 ? 1.849 -5.737 2.045 1.00 96.81 77 GLY A C 1
ATOM 573 O O . GLY A 1 77 ? 2.159 -5.668 0.863 1.00 96.81 77 GLY A O 1
ATOM 574 N N . PHE A 1 78 ? 2.306 -6.701 2.843 1.00 97.19 78 PHE A N 1
ATOM 575 C CA . PHE A 1 78 ? 3.216 -7.744 2.375 1.00 97.19 78 PHE A CA 1
ATOM 576 C C . PHE A 1 78 ? 2.589 -8.577 1.254 1.00 97.19 78 PHE A C 1
ATOM 578 O O . PHE A 1 78 ? 3.192 -8.728 0.194 1.00 97.19 78 PHE A O 1
ATOM 585 N N . LEU A 1 79 ? 1.372 -9.087 1.462 1.00 96.06 79 LEU A N 1
ATOM 586 C CA . LEU A 1 79 ? 0.698 -9.950 0.490 1.00 96.06 79 LEU A CA 1
ATOM 587 C C . LEU A 1 79 ? 0.407 -9.212 -0.819 1.00 96.06 79 LEU A C 1
ATOM 589 O O . LEU A 1 79 ? 0.770 -9.687 -1.893 1.00 96.06 79 LEU A O 1
ATOM 593 N N . LEU A 1 80 ? -0.220 -8.038 -0.740 1.00 94.56 80 LEU A N 1
ATOM 594 C CA . LEU A 1 80 ? -0.647 -7.298 -1.926 1.00 94.56 80 LEU A CA 1
ATOM 595 C C . LEU A 1 80 ? 0.513 -6.587 -2.620 1.00 94.56 80 LEU A C 1
ATOM 597 O O . LEU A 1 80 ? 0.555 -6.560 -3.847 1.00 94.56 80 LEU A O 1
ATOM 601 N N . GLY A 1 81 ? 1.486 -6.087 -1.858 1.00 94.62 81 GLY A N 1
ATOM 602 C CA . GLY A 1 81 ? 2.735 -5.571 -2.404 1.00 94.62 81 GLY A CA 1
ATOM 603 C C . GLY A 1 81 ? 3.525 -6.655 -3.138 1.00 94.62 81 GLY A C 1
ATOM 604 O O . GLY A 1 81 ? 4.045 -6.387 -4.214 1.00 94.62 81 GLY A O 1
ATOM 605 N N . SER A 1 82 ? 3.549 -7.893 -2.625 1.00 93.94 82 SER A N 1
ATOM 606 C CA . SER A 1 82 ? 4.177 -9.033 -3.318 1.00 93.94 82 SER A CA 1
ATOM 607 C C . SER A 1 82 ? 3.456 -9.389 -4.614 1.00 93.94 82 SER A C 1
ATOM 609 O O . SER A 1 82 ? 4.103 -9.608 -5.633 1.00 93.94 82 SER A O 1
ATOM 611 N N . ILE A 1 83 ? 2.119 -9.406 -4.606 1.00 91.50 83 ILE A N 1
ATOM 612 C CA . ILE A 1 83 ? 1.327 -9.637 -5.823 1.00 91.50 83 ILE A CA 1
ATOM 613 C C . ILE A 1 83 ? 1.608 -8.543 -6.859 1.00 91.50 83 ILE A C 1
ATOM 615 O O . ILE A 1 83 ? 1.832 -8.856 -8.027 1.00 91.50 83 ILE A O 1
ATOM 619 N N . TYR A 1 84 ? 1.650 -7.275 -6.441 1.00 91.56 84 TYR A N 1
ATOM 620 C CA . TYR A 1 84 ? 1.949 -6.171 -7.349 1.00 91.56 84 TYR A CA 1
ATOM 621 C C . TYR A 1 84 ? 3.387 -6.228 -7.885 1.00 91.56 84 TYR A C 1
ATOM 623 O O . TYR A 1 84 ? 3.594 -6.054 -9.079 1.00 91.56 84 TYR A O 1
ATOM 631 N N . ALA A 1 85 ? 4.371 -6.550 -7.045 1.00 91.38 85 ALA A N 1
ATOM 632 C CA . ALA A 1 85 ? 5.759 -6.754 -7.460 1.00 91.38 85 ALA A CA 1
ATOM 633 C C . ALA A 1 85 ? 5.885 -7.859 -8.529 1.00 91.38 85 ALA A C 1
ATOM 635 O O . ALA A 1 85 ? 6.553 -7.691 -9.550 1.00 91.38 85 ALA A O 1
ATOM 636 N N . LEU A 1 86 ? 5.187 -8.984 -8.341 1.00 90.00 86 LEU A N 1
ATOM 637 C CA . LEU A 1 86 ? 5.143 -10.056 -9.339 1.00 90.00 86 LEU A CA 1
ATOM 638 C C . LEU A 1 86 ? 4.488 -9.594 -10.643 1.00 90.00 86 LEU A C 1
ATOM 640 O O . LEU A 1 86 ? 5.028 -9.865 -11.712 1.00 90.00 86 LEU A O 1
ATOM 644 N N . TYR A 1 87 ? 3.373 -8.866 -10.554 1.00 86.94 87 TYR A N 1
ATOM 645 C CA . TYR A 1 87 ? 2.692 -8.292 -11.714 1.00 86.94 87 TYR A CA 1
ATOM 646 C C . TYR A 1 87 ? 3.593 -7.330 -12.503 1.00 86.94 87 TYR A C 1
ATOM 648 O O . TYR A 1 87 ? 3.665 -7.413 -13.729 1.00 86.94 87 TYR A O 1
ATOM 656 N N . VAL A 1 88 ? 4.307 -6.436 -11.815 1.00 86.56 88 VAL A N 1
ATOM 657 C CA . VAL A 1 88 ? 5.235 -5.493 -12.449 1.00 86.56 88 VAL A CA 1
ATOM 658 C C . VAL A 1 88 ? 6.358 -6.254 -13.150 1.00 86.56 88 VAL A C 1
ATOM 660 O O . VAL A 1 88 ? 6.599 -6.029 -14.334 1.00 86.56 88 VAL A O 1
ATOM 663 N N . ASN A 1 89 ? 6.992 -7.206 -12.463 1.00 87.94 89 ASN A N 1
ATOM 664 C CA . ASN A 1 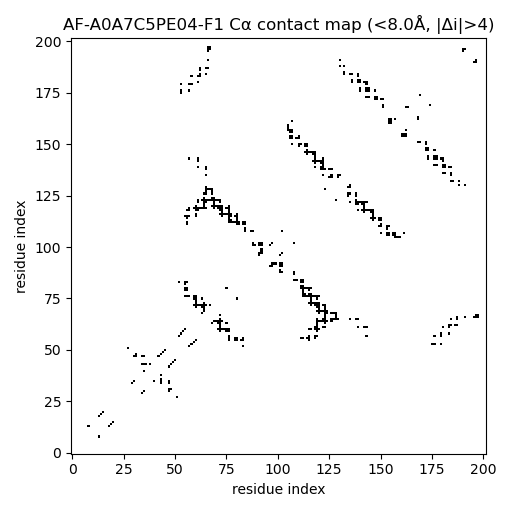89 ? 8.041 -8.033 -13.054 1.00 87.94 89 ASN A CA 1
ATOM 665 C C . ASN A 1 89 ? 7.563 -8.791 -14.306 1.00 87.94 89 ASN A C 1
ATOM 667 O O . ASN A 1 89 ? 8.264 -8.792 -15.315 1.00 87.94 89 ASN A O 1
ATOM 671 N N . ASP A 1 90 ? 6.373 -9.397 -14.255 1.00 85.56 90 ASP A N 1
ATOM 672 C CA . ASP A 1 90 ? 5.769 -10.092 -15.398 1.00 85.56 90 ASP A CA 1
ATOM 673 C C . ASP A 1 90 ? 5.491 -9.134 -16.566 1.00 85.56 90 ASP A C 1
ATOM 675 O O . ASP A 1 90 ? 5.844 -9.421 -17.708 1.00 85.56 90 ASP A O 1
ATOM 679 N N . THR A 1 91 ? 4.967 -7.940 -16.275 1.00 81.00 91 THR A N 1
ATOM 680 C CA . THR A 1 91 ? 4.689 -6.904 -17.281 1.00 81.00 91 THR A CA 1
ATOM 681 C C . THR A 1 91 ? 5.962 -6.485 -18.017 1.00 81.00 91 THR A C 1
ATOM 683 O O . THR A 1 91 ? 5.998 -6.474 -19.248 1.00 81.00 91 THR A O 1
ATOM 686 N N . PHE A 1 92 ? 7.034 -6.178 -17.284 1.00 82.81 92 PHE A N 1
ATOM 687 C CA . PHE A 1 92 ? 8.303 -5.780 -17.890 1.00 82.81 92 PHE A CA 1
ATOM 688 C C . PHE A 1 92 ? 8.976 -6.924 -18.666 1.00 82.81 92 PHE A C 1
ATOM 690 O O . PHE A 1 92 ? 9.581 -6.684 -19.715 1.00 82.81 92 PHE A O 1
ATOM 697 N N . ALA A 1 93 ? 8.853 -8.165 -18.182 1.00 83.50 93 ALA A N 1
ATOM 698 C CA . ALA A 1 93 ? 9.341 -9.344 -18.890 1.00 83.50 93 ALA A CA 1
ATOM 699 C C . ALA A 1 93 ? 8.575 -9.571 -20.207 1.00 83.50 93 ALA A C 1
ATOM 701 O O . ALA A 1 93 ? 9.196 -9.786 -21.248 1.00 83.50 93 ALA A O 1
ATOM 702 N N . ALA A 1 94 ? 7.244 -9.451 -20.192 1.00 80.94 94 ALA A N 1
ATOM 703 C CA . ALA A 1 94 ? 6.400 -9.575 -21.380 1.00 80.94 94 ALA A CA 1
ATOM 704 C C . ALA A 1 94 ? 6.686 -8.481 -22.423 1.00 80.94 94 ALA A C 1
ATOM 706 O O . ALA A 1 94 ? 6.657 -8.748 -23.624 1.00 80.94 94 ALA A O 1
ATOM 707 N N . MET A 1 95 ? 7.026 -7.268 -21.976 1.00 80.38 95 MET A N 1
ATOM 708 C CA . MET A 1 95 ? 7.449 -6.162 -22.845 1.00 80.38 95 MET A CA 1
ATOM 709 C C . MET A 1 95 ? 8.884 -6.309 -23.378 1.00 80.38 95 MET A C 1
ATOM 711 O O . MET A 1 95 ? 9.349 -5.429 -24.098 1.00 80.38 95 MET A O 1
ATOM 715 N N . GLN A 1 96 ? 9.598 -7.388 -23.028 1.00 80.88 96 GLN A N 1
ATOM 716 C CA . GLN A 1 96 ? 11.007 -7.613 -23.383 1.00 80.88 96 GLN A CA 1
ATOM 717 C C . GLN A 1 96 ? 11.923 -6.440 -22.988 1.00 80.88 96 GLN A C 1
ATOM 719 O O . GLN A 1 96 ? 12.970 -6.222 -23.594 1.00 80.88 96 GLN A O 1
ATOM 724 N N . MET A 1 97 ? 11.533 -5.676 -21.960 1.00 75.69 97 MET A N 1
ATOM 725 C CA . MET A 1 97 ? 12.315 -4.535 -21.474 1.00 75.69 97 MET A CA 1
ATOM 726 C C . MET A 1 97 ? 13.565 -4.987 -20.717 1.00 75.69 97 MET A C 1
ATOM 728 O O . MET A 1 97 ? 14.537 -4.239 -20.627 1.00 75.69 97 MET A O 1
ATOM 732 N N . PHE A 1 98 ? 13.555 -6.221 -20.211 1.00 73.81 98 PHE A N 1
ATOM 733 C CA . PHE A 1 98 ? 14.680 -6.852 -19.533 1.00 73.81 98 PHE A CA 1
ATOM 734 C C . PHE A 1 98 ? 15.019 -8.199 -20.172 1.00 73.81 98 PHE A C 1
ATOM 736 O O . PHE A 1 98 ? 14.227 -8.776 -20.917 1.00 73.81 98 PHE A O 1
ATOM 743 N N . GLY A 1 99 ? 16.224 -8.696 -19.885 1.00 68.81 99 GLY A N 1
ATOM 744 C CA . GLY A 1 99 ? 16.682 -9.999 -20.364 1.00 68.81 99 GLY A CA 1
ATOM 745 C C . GLY A 1 99 ? 15.874 -11.180 -19.793 1.00 68.81 99 GLY A C 1
ATOM 746 O O . GLY A 1 99 ? 14.911 -10.985 -19.053 1.00 68.81 99 GLY A O 1
ATOM 747 N N . PRO A 1 100 ? 16.297 -12.429 -20.062 1.00 64.81 100 PRO A N 1
ATOM 748 C CA . PRO A 1 100 ? 15.587 -13.647 -19.639 1.00 64.81 100 PRO A CA 1
ATOM 749 C C . PRO A 1 100 ? 15.329 -13.758 -18.127 1.00 64.81 100 PRO A C 1
ATOM 751 O O . PRO A 1 100 ? 14.486 -14.538 -17.696 1.00 64.81 100 PRO A O 1
ATOM 754 N N . SER A 1 101 ? 16.065 -12.996 -17.317 1.00 67.38 101 SER A N 1
ATOM 755 C CA . SER A 1 101 ? 15.941 -12.921 -15.862 1.00 67.38 101 SER A CA 1
ATOM 756 C C . SER A 1 101 ? 14.891 -11.912 -15.365 1.00 67.38 101 SER A C 1
ATOM 758 O O . SER A 1 101 ? 14.723 -11.780 -14.154 1.00 67.38 101 SER A O 1
ATOM 760 N N . GLY A 1 102 ? 14.197 -11.188 -16.251 1.00 73.88 102 GLY A N 1
ATOM 761 C CA . GLY A 1 102 ? 13.238 -10.145 -15.869 1.00 73.88 102 GLY A CA 1
ATOM 762 C C . GLY A 1 102 ? 13.883 -9.069 -14.987 1.00 73.88 102 GLY A C 1
ATOM 763 O O . GLY A 1 102 ? 15.028 -8.680 -15.213 1.00 73.88 102 GLY A O 1
ATOM 764 N N . MET A 1 103 ? 13.173 -8.643 -13.940 1.00 79.56 103 MET A N 1
ATOM 765 C CA . MET A 1 103 ? 13.664 -7.714 -12.911 1.00 79.56 103 MET A CA 1
ATOM 766 C C . MET A 1 103 ? 14.453 -8.410 -11.786 1.00 79.56 103 MET A C 1
ATOM 768 O O . MET A 1 103 ? 14.592 -7.855 -10.693 1.00 79.56 103 MET A O 1
ATOM 772 N N . ALA A 1 104 ? 14.945 -9.640 -11.981 1.00 78.44 104 ALA A N 1
ATOM 773 C CA . ALA A 1 104 ? 15.758 -10.299 -10.961 1.00 78.44 104 ALA A CA 1
ATOM 774 C C . ALA A 1 104 ? 17.019 -9.472 -10.662 1.00 78.44 104 ALA A C 1
ATOM 776 O O . ALA A 1 104 ? 17.789 -9.133 -11.559 1.00 78.44 104 ALA A O 1
ATOM 777 N N . 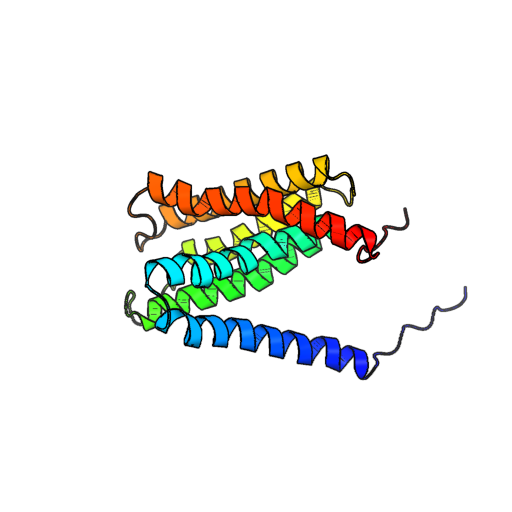GLY A 1 105 ? 17.222 -9.153 -9.382 1.00 76.44 105 GLY A N 1
ATOM 778 C CA . GLY A 1 105 ? 18.295 -8.263 -8.934 1.00 76.44 105 GLY A CA 1
ATOM 779 C C . GLY A 1 105 ? 17.922 -6.776 -8.900 1.00 76.44 105 GLY A C 1
ATOM 780 O O . GLY A 1 105 ? 18.736 -5.980 -8.437 1.00 76.44 105 GLY A O 1
ATOM 781 N N . ASP A 1 106 ? 16.708 -6.388 -9.315 1.00 87.19 106 ASP A N 1
ATOM 782 C CA . ASP A 1 106 ? 16.211 -5.026 -9.114 1.00 87.19 106 ASP A CA 1
ATOM 783 C C . ASP A 1 106 ? 15.632 -4.839 -7.704 1.00 87.19 106 ASP A C 1
ATOM 785 O O . ASP A 1 106 ? 14.653 -5.478 -7.306 1.00 87.19 106 ASP A O 1
ATOM 789 N N . ILE A 1 107 ? 16.208 -3.900 -6.959 1.00 89.56 107 ILE A N 1
ATOM 790 C CA . ILE A 1 107 ? 15.743 -3.507 -5.628 1.00 89.56 107 ILE A CA 1
ATOM 791 C C . ILE A 1 107 ? 14.391 -2.773 -5.656 1.00 89.56 107 ILE A C 1
ATOM 793 O O . ILE A 1 107 ? 13.658 -2.818 -4.668 1.00 89.56 107 ILE A O 1
ATOM 797 N N . SER A 1 108 ? 14.013 -2.153 -6.779 1.00 89.56 108 SER A N 1
ATOM 798 C CA . SER A 1 108 ? 12.715 -1.485 -6.945 1.00 89.56 108 SER A CA 1
ATOM 799 C C . SER A 1 108 ? 11.541 -2.457 -6.823 1.00 89.56 108 SER A C 1
ATOM 801 O O . SER A 1 108 ? 10.490 -2.090 -6.297 1.00 89.56 108 SER A O 1
ATOM 803 N N . ASN A 1 109 ? 11.741 -3.724 -7.204 1.00 89.19 109 ASN A N 1
ATOM 804 C CA . ASN A 1 109 ? 10.706 -4.742 -7.093 1.00 89.19 109 ASN A CA 1
ATOM 805 C C . ASN A 1 109 ? 10.405 -5.081 -5.621 1.00 89.19 109 ASN A C 1
ATOM 807 O O . ASN A 1 109 ? 9.250 -5.197 -5.211 1.00 89.19 109 ASN A O 1
ATOM 811 N N . LEU A 1 110 ? 11.450 -5.135 -4.784 1.00 92.00 110 LEU A N 1
ATOM 812 C CA . LEU A 1 110 ? 11.301 -5.230 -3.328 1.00 92.00 110 LEU A CA 1
ATOM 813 C C . LEU A 1 110 ? 10.708 -3.941 -2.735 1.00 92.00 110 LEU A C 1
ATOM 815 O O . LEU A 1 110 ? 9.979 -3.990 -1.741 1.00 92.00 110 LEU A O 1
ATOM 819 N N . GLY A 1 111 ? 10.979 -2.800 -3.372 1.00 94.12 111 GLY A N 1
ATOM 820 C CA . GLY A 1 111 ? 10.395 -1.500 -3.066 1.00 94.12 111 GLY A CA 1
ATOM 821 C C . GLY A 1 111 ? 8.876 -1.528 -2.957 1.00 94.12 111 GLY A C 1
ATOM 822 O O . GLY A 1 111 ? 8.342 -1.042 -1.961 1.00 94.12 111 GLY A O 1
ATOM 823 N N . TYR A 1 112 ? 8.185 -2.158 -3.914 1.00 94.62 112 TYR A N 1
ATOM 824 C CA . TYR A 1 112 ? 6.720 -2.285 -3.899 1.00 94.62 112 TYR A CA 1
ATOM 825 C C . TYR A 1 112 ? 6.194 -3.082 -2.699 1.00 94.62 112 TYR A C 1
ATOM 827 O O . TYR A 1 112 ? 5.169 -2.731 -2.111 1.00 94.62 112 TYR A O 1
ATOM 835 N N . VAL A 1 113 ? 6.907 -4.138 -2.302 1.00 96.31 113 VAL A N 1
ATOM 836 C CA . VAL A 1 113 ? 6.532 -4.970 -1.150 1.00 96.31 113 VAL A CA 1
ATOM 837 C C . VAL A 1 113 ? 6.696 -4.181 0.143 1.00 96.31 113 VAL A C 1
ATOM 839 O O . VAL A 1 113 ? 5.761 -4.038 0.933 1.00 96.31 113 VAL A O 1
ATOM 842 N N . VAL A 1 114 ? 7.891 -3.630 0.354 1.00 96.94 114 VAL A N 1
ATOM 843 C CA . VAL A 1 114 ? 8.236 -2.966 1.611 1.00 96.94 114 VAL A CA 1
ATOM 844 C C . VAL A 1 114 ? 7.478 -1.649 1.760 1.00 96.94 114 VAL A C 1
ATOM 846 O O . VAL A 1 114 ? 7.026 -1.341 2.864 1.00 96.94 114 VAL A O 1
ATOM 849 N N . CYS A 1 115 ? 7.249 -0.894 0.678 1.00 97.12 115 CYS A N 1
ATOM 850 C CA . CYS A 1 115 ? 6.450 0.325 0.764 1.00 97.12 115 CYS A CA 1
ATOM 851 C C . CYS A 1 115 ? 5.021 0.029 1.225 1.00 97.12 115 CYS A C 1
ATOM 853 O O . CYS A 1 115 ? 4.521 0.711 2.117 1.00 97.12 115 CYS A O 1
ATOM 855 N N . ALA A 1 116 ? 4.392 -1.019 0.683 1.00 97.75 116 ALA A N 1
ATOM 856 C CA . ALA A 1 116 ? 3.032 -1.406 1.037 1.00 97.75 116 ALA A CA 1
ATOM 857 C C . ALA A 1 116 ? 2.938 -1.864 2.501 1.00 97.75 116 ALA A C 1
ATOM 859 O O . ALA A 1 116 ? 2.036 -1.447 3.235 1.00 97.75 116 ALA A O 1
ATOM 860 N N . MET A 1 117 ? 3.913 -2.661 2.955 1.00 98.31 117 MET A N 1
ATOM 861 C CA . MET A 1 117 ? 4.040 -3.068 4.359 1.00 98.31 117 MET A CA 1
ATOM 862 C C . MET A 1 117 ? 4.153 -1.863 5.294 1.00 98.31 117 MET A C 1
ATOM 864 O O . MET A 1 117 ? 3.406 -1.768 6.270 1.00 98.31 117 MET A O 1
ATOM 868 N N . LEU A 1 118 ? 5.075 -0.939 5.001 1.00 98.25 118 LEU A N 1
ATOM 869 C CA . LEU A 1 118 ? 5.303 0.256 5.812 1.00 98.25 118 LEU A CA 1
ATOM 870 C C . LEU A 1 118 ? 4.060 1.140 5.850 1.00 98.25 118 LEU A C 1
ATOM 872 O O . LEU A 1 118 ? 3.670 1.592 6.927 1.00 98.25 118 LEU A O 1
ATOM 876 N N . THR A 1 119 ? 3.401 1.338 4.708 1.00 98.38 119 THR A N 1
ATOM 877 C CA . THR A 1 119 ? 2.180 2.139 4.618 1.00 98.38 119 THR A CA 1
ATOM 878 C C . THR A 1 119 ? 1.088 1.617 5.547 1.00 98.38 119 THR A C 1
ATOM 880 O O . THR A 1 119 ? 0.571 2.385 6.363 1.00 98.38 119 THR A O 1
ATOM 883 N N . GLY A 1 120 ? 0.777 0.320 5.500 1.00 97.88 120 GLY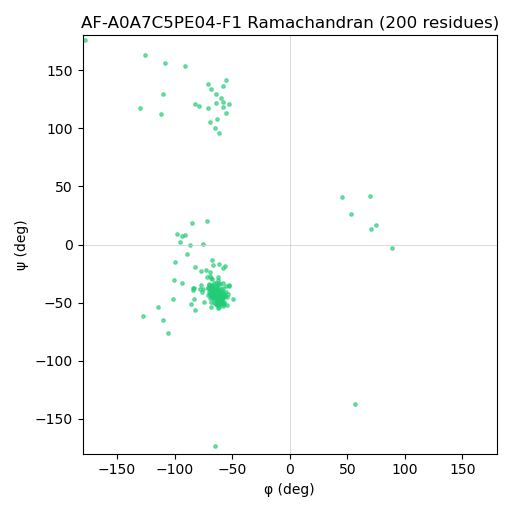 A N 1
ATOM 884 C CA . GLY A 1 120 ? -0.234 -0.266 6.380 1.00 97.88 120 GLY A CA 1
ATOM 885 C C . GLY A 1 120 ? 0.196 -0.326 7.850 1.00 97.88 120 GLY A C 1
ATOM 886 O O . GLY A 1 120 ? -0.587 0.016 8.744 1.00 97.88 120 GLY A O 1
ATOM 887 N N . TYR A 1 121 ? 1.446 -0.716 8.121 1.00 98.44 121 TYR A N 1
ATOM 888 C CA . TYR A 1 121 ? 1.963 -0.850 9.484 1.00 98.44 121 TYR A CA 1
ATOM 889 C C . TYR A 1 121 ? 1.993 0.492 10.222 1.00 98.44 121 TYR A C 1
ATOM 891 O O . TYR A 1 121 ? 1.476 0.599 11.335 1.00 98.44 121 TYR A O 1
ATOM 899 N N . ILE A 1 122 ? 2.546 1.536 9.597 1.00 98.56 122 ILE A N 1
ATOM 900 C CA . ILE A 1 122 ? 2.646 2.876 10.190 1.00 98.56 122 ILE A CA 1
ATOM 901 C C . ILE A 1 122 ? 1.252 3.456 10.431 1.00 98.56 122 ILE A C 1
ATOM 903 O O . ILE A 1 122 ? 0.987 3.971 11.520 1.00 98.56 122 ILE A O 1
ATOM 907 N N . ALA A 1 123 ? 0.340 3.318 9.463 1.00 98.19 123 ALA A N 1
ATOM 908 C CA . ALA A 1 123 ? -1.032 3.783 9.621 1.00 98.19 123 ALA A CA 1
ATOM 909 C C . ALA A 1 123 ? -1.713 3.128 10.833 1.00 98.19 123 ALA A C 1
ATOM 911 O O . ALA A 1 123 ? -2.305 3.827 11.658 1.00 98.19 123 ALA A O 1
ATOM 912 N N . GLY A 1 124 ? -1.572 1.811 11.009 1.00 96.88 124 GLY A N 1
ATOM 913 C CA . GLY A 1 124 ? -2.132 1.127 12.175 1.00 96.88 124 GLY A CA 1
ATOM 914 C C . GLY A 1 124 ? -1.445 1.479 13.494 1.00 96.88 124 GLY A C 1
ATOM 915 O O . GLY A 1 124 ? -2.121 1.693 14.506 1.00 96.88 124 GLY A O 1
ATOM 916 N N . ALA A 1 125 ? -0.118 1.616 13.488 1.00 97.75 125 ALA A N 1
ATOM 917 C CA . ALA A 1 125 ? 0.665 1.940 14.678 1.00 97.75 125 ALA A CA 1
ATOM 918 C C . ALA A 1 125 ? 0.347 3.348 15.207 1.00 97.75 125 ALA A C 1
ATOM 920 O O . ALA A 1 125 ? 0.245 3.555 16.421 1.00 97.75 125 ALA A O 1
ATOM 921 N N . LEU A 1 126 ? 0.139 4.310 14.304 1.00 97.69 126 LEU A N 1
ATOM 922 C CA . LEU A 1 126 ? -0.245 5.678 14.646 1.00 97.69 126 LEU A CA 1
ATOM 923 C C . LEU A 1 126 ? -1.731 5.788 15.000 1.00 97.69 126 LEU A C 1
ATOM 925 O O . LEU A 1 126 ? -2.076 6.490 15.960 1.00 97.69 126 LEU A O 1
ATOM 929 N N . ASN A 1 127 ? -2.613 5.057 14.308 1.00 96.62 127 ASN A N 1
ATOM 930 C CA . ASN A 1 127 ? -4.048 5.130 14.573 1.00 96.62 127 ASN A CA 1
ATOM 931 C C . ASN A 1 127 ? -4.425 4.496 15.923 1.00 96.62 127 ASN A C 1
ATOM 933 O O . ASN A 1 127 ? -5.318 4.999 16.605 1.00 96.62 127 ASN A O 1
ATOM 937 N N . LYS A 1 128 ? -3.727 3.429 16.346 1.00 92.50 128 LYS A N 1
ATOM 938 C CA . LYS A 1 128 ? -3.986 2.660 17.587 1.00 92.50 128 LYS A CA 1
ATOM 939 C C . LYS A 1 128 ? -5.478 2.341 17.800 1.00 92.50 128 LYS A C 1
ATOM 941 O O . LYS A 1 128 ? -5.985 2.486 18.910 1.00 92.50 128 LYS A O 1
ATOM 946 N N . GLY A 1 129 ? -6.185 1.971 16.731 1.00 87.38 129 GLY A N 1
ATOM 947 C CA . GLY A 1 129 ? -7.618 1.642 16.766 1.00 87.38 129 GLY A CA 1
ATOM 948 C C . GLY A 1 129 ? -8.562 2.829 17.006 1.00 87.38 129 GLY A C 1
ATOM 949 O O . GLY A 1 129 ? -9.730 2.630 17.325 1.00 87.38 129 GLY A O 1
ATOM 950 N N . SER A 1 130 ? -8.088 4.073 16.891 1.00 91.25 130 SER A N 1
ATOM 951 C CA . SER A 1 130 ? -8.940 5.252 17.055 1.00 91.25 130 SER A CA 1
ATOM 952 C C . SER A 1 130 ? -9.910 5.423 15.885 1.00 91.25 130 SER A C 1
ATOM 954 O O . SER A 1 130 ? -9.525 5.313 14.725 1.00 91.25 130 SER A O 1
ATOM 956 N N . LEU A 1 131 ? -11.159 5.785 16.196 1.00 90.12 131 LEU A N 1
ATOM 957 C CA . LEU A 1 131 ? -12.197 6.100 15.201 1.00 90.12 131 LEU A CA 1
ATOM 958 C C . LEU A 1 131 ? -12.360 7.603 14.955 1.00 90.12 131 LEU A C 1
ATOM 960 O O . LEU A 1 131 ? -13.321 8.036 14.310 1.00 90.12 131 LEU A O 1
ATOM 964 N N . SER A 1 132 ? -11.452 8.417 15.494 1.00 94.62 132 SER A N 1
ATOM 965 C CA . SER A 1 132 ? -11.413 9.843 15.194 1.00 94.62 132 SER A CA 1
ATOM 966 C C . SER A 1 132 ? -10.931 10.034 13.762 1.00 94.62 132 SER A C 1
ATOM 968 O O . SER A 1 132 ? -9.790 9.701 13.441 1.00 94.62 132 SER A O 1
ATOM 970 N N . PHE A 1 133 ? -11.784 10.612 12.914 1.00 95.50 133 PHE A N 1
ATOM 971 C CA . PHE A 1 133 ? -11.469 10.843 11.504 1.00 95.50 133 PHE A CA 1
ATOM 972 C C . PHE A 1 133 ? -10.156 11.621 11.334 1.00 95.50 133 PHE A C 1
ATOM 974 O O . PHE A 1 133 ? -9.301 11.224 10.551 1.00 95.50 133 PHE A O 1
ATOM 981 N N . LYS A 1 134 ? -9.929 12.653 12.161 1.00 97.31 134 LYS A N 1
ATOM 982 C CA . LYS A 1 134 ? -8.677 13.426 12.170 1.00 97.31 134 LYS A CA 1
ATOM 983 C C . LYS A 1 134 ? -7.449 12.531 12.357 1.00 97.31 134 LYS A C 1
ATOM 985 O O . LYS A 1 134 ? -6.457 12.691 11.654 1.00 97.31 134 LYS A O 1
ATOM 990 N N . ARG A 1 135 ? -7.506 11.591 13.303 1.00 96.75 135 ARG A N 1
ATOM 991 C CA . ARG A 1 135 ? -6.384 10.691 13.584 1.00 96.75 135 ARG A CA 1
ATOM 992 C C . ARG A 1 135 ? -6.180 9.676 12.467 1.00 96.75 135 ARG A C 1
ATOM 994 O O . ARG A 1 135 ? -5.033 9.401 12.126 1.00 96.75 135 ARG A O 1
ATOM 1001 N N . MET A 1 136 ? -7.265 9.181 11.877 1.00 97.56 136 MET A N 1
ATOM 1002 C CA . MET A 1 136 ? -7.202 8.278 10.730 1.00 97.56 136 MET A CA 1
ATOM 1003 C C . MET A 1 136 ? -6.527 8.953 9.533 1.00 97.56 136 MET A C 1
ATOM 1005 O O . MET A 1 136 ? -5.604 8.380 8.969 1.00 97.56 136 MET A O 1
ATOM 1009 N N . VAL A 1 137 ? -6.912 10.193 9.211 1.00 98.25 137 VAL A N 1
ATOM 1010 C CA . VAL A 1 137 ? -6.306 10.988 8.128 1.00 98.25 137 VAL A CA 1
ATOM 1011 C C . VAL A 1 137 ? -4.818 11.215 8.365 1.00 98.25 137 VAL A C 1
ATOM 1013 O O . VAL A 1 137 ? -4.008 10.914 7.497 1.00 98.25 137 VAL A O 1
ATOM 1016 N N . VAL A 1 138 ? -4.428 11.678 9.556 1.00 98.19 138 VAL A N 1
ATOM 1017 C CA . VAL A 1 138 ? -3.006 11.904 9.869 1.00 98.19 138 VAL A CA 1
ATOM 1018 C C . VAL A 1 138 ? -2.206 10.602 9.791 1.00 98.19 138 VAL A C 1
ATOM 1020 O O . VAL A 1 138 ? -1.139 10.574 9.187 1.00 98.19 138 VAL A O 1
ATOM 1023 N N . SER A 1 139 ? -2.725 9.513 10.361 1.00 98.19 139 SER A N 1
ATOM 1024 C CA . SER A 1 139 ? -2.038 8.215 10.351 1.00 98.19 139 SER A CA 1
ATOM 1025 C C . SER A 1 139 ? -1.878 7.675 8.927 1.00 98.19 139 SER A C 1
ATOM 1027 O O . SER A 1 139 ? -0.814 7.166 8.580 1.00 98.19 139 SER A O 1
ATOM 1029 N N . ALA A 1 140 ? -2.915 7.823 8.098 1.00 98.00 140 ALA A N 1
ATOM 1030 C CA . ALA A 1 140 ? -2.910 7.393 6.708 1.00 98.00 140 ALA A CA 1
ATOM 1031 C C . ALA A 1 140 ? -1.959 8.222 5.841 1.00 98.00 140 ALA A C 1
ATOM 1033 O O . ALA A 1 140 ? -1.184 7.648 5.083 1.00 98.00 140 ALA A O 1
ATOM 1034 N N . LEU A 1 141 ? -1.960 9.550 5.991 1.00 98.31 141 LEU A N 1
ATOM 1035 C CA . LEU A 1 141 ? -1.030 10.432 5.285 1.00 98.31 141 LEU A CA 1
ATOM 1036 C C . LEU A 1 141 ? 0.422 10.125 5.652 1.00 98.31 141 LEU A C 1
ATOM 1038 O O . LEU A 1 141 ? 1.253 9.985 4.763 1.00 98.31 141 LEU A O 1
ATOM 1042 N N . VAL A 1 142 ? 0.732 9.963 6.942 1.00 98.31 142 VAL A N 1
ATOM 1043 C CA . VAL A 1 142 ? 2.099 9.641 7.380 1.00 98.31 142 VAL A CA 1
ATOM 1044 C C . VAL A 1 142 ? 2.537 8.271 6.852 1.00 98.31 142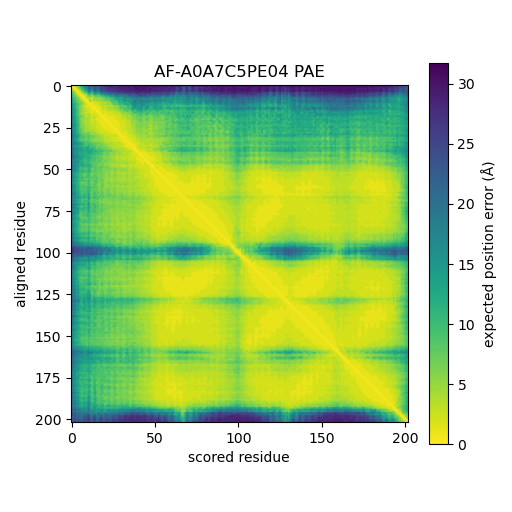 VAL A C 1
ATOM 1046 O O . VAL A 1 142 ? 3.635 8.156 6.309 1.00 98.31 142 VAL A O 1
ATOM 1049 N N . GLY A 1 143 ? 1.682 7.246 6.942 1.00 98.06 143 GLY A N 1
ATOM 1050 C CA . GLY A 1 143 ? 1.981 5.919 6.393 1.00 98.06 143 GLY A CA 1
ATOM 1051 C C . GLY A 1 143 ? 2.151 5.924 4.871 1.00 98.06 143 GLY A C 1
ATOM 1052 O O . GLY A 1 143 ? 3.105 5.344 4.350 1.00 98.06 143 GLY A O 1
ATOM 1053 N N . GLY A 1 144 ? 1.266 6.615 4.150 1.00 97.38 144 GLY A N 1
ATOM 1054 C CA . GLY A 1 144 ? 1.342 6.764 2.699 1.00 97.38 144 GLY A CA 1
ATOM 1055 C C . GLY A 1 144 ? 2.608 7.497 2.257 1.00 97.38 144 GLY A C 1
ATOM 1056 O O . GLY A 1 144 ? 3.319 7.010 1.385 1.00 97.38 144 GLY A O 1
ATOM 1057 N N . ILE A 1 145 ? 2.939 8.627 2.886 1.00 97.12 145 ILE A N 1
ATOM 1058 C CA . ILE A 1 145 ? 4.116 9.434 2.536 1.00 97.12 145 ILE A CA 1
ATOM 1059 C C . ILE A 1 145 ? 5.416 8.673 2.818 1.00 97.12 145 ILE A C 1
ATOM 1061 O O . ILE A 1 145 ? 6.281 8.623 1.947 1.00 97.12 145 ILE A O 1
ATOM 1065 N N . ILE A 1 146 ? 5.557 8.044 3.992 1.00 97.62 146 ILE A N 1
ATOM 1066 C CA . ILE A 1 146 ? 6.771 7.278 4.327 1.00 97.62 146 ILE A CA 1
ATOM 1067 C C . ILE A 1 146 ? 6.939 6.087 3.379 1.00 97.62 146 ILE A C 1
ATOM 1069 O O . ILE A 1 146 ? 8.032 5.881 2.853 1.00 97.62 146 ILE A O 1
ATOM 1073 N N . GLY A 1 147 ? 5.864 5.339 3.106 1.00 96.62 147 GLY A N 1
ATOM 1074 C CA . GLY A 1 147 ? 5.909 4.262 2.115 1.00 96.62 147 GLY A CA 1
ATOM 1075 C C . GLY A 1 147 ? 6.278 4.779 0.722 1.00 96.62 147 GLY A C 1
ATOM 1076 O O . GLY A 1 147 ? 7.101 4.179 0.040 1.00 96.62 147 GLY A O 1
ATOM 1077 N N . GLY A 1 148 ? 5.747 5.932 0.315 1.00 95.19 148 GLY A N 1
ATOM 1078 C CA . GLY A 1 148 ? 6.068 6.561 -0.968 1.00 95.19 148 GLY A CA 1
ATOM 1079 C C . GLY A 1 148 ? 7.524 6.967 -1.111 1.00 95.19 148 GLY A C 1
ATOM 1080 O O . GLY A 1 148 ? 8.139 6.660 -2.127 1.00 95.19 148 GLY A O 1
ATOM 1081 N N . PHE A 1 149 ? 8.099 7.598 -0.089 1.00 95.88 149 PHE A N 1
ATOM 1082 C CA . PHE A 1 149 ? 9.525 7.918 -0.094 1.00 95.88 149 PHE A CA 1
ATOM 1083 C C . PHE A 1 149 ? 10.396 6.667 -0.115 1.00 95.88 149 PHE A C 1
ATOM 1085 O O . PHE A 1 149 ? 11.425 6.664 -0.786 1.00 95.88 149 PHE A O 1
ATOM 1092 N N . PHE A 1 150 ? 9.978 5.598 0.566 1.00 96.19 150 PHE A N 1
ATOM 1093 C CA . PHE A 1 150 ? 10.688 4.327 0.503 1.00 96.19 150 PHE A CA 1
ATOM 1094 C C . PHE A 1 150 ? 10.666 3.738 -0.914 1.00 96.19 150 PHE A C 1
ATOM 1096 O O . PHE A 1 150 ? 11.717 3.362 -1.430 1.00 96.19 150 PHE A O 1
ATOM 1103 N N . LEU A 1 151 ? 9.499 3.715 -1.572 1.00 95.44 151 LEU A N 1
ATOM 1104 C CA . LEU A 1 151 ? 9.399 3.250 -2.956 1.00 95.44 151 LEU A CA 1
ATOM 1105 C C . LEU A 1 151 ? 10.274 4.097 -3.884 1.00 95.44 151 LEU A C 1
ATOM 1107 O O . LEU A 1 151 ? 11.103 3.550 -4.608 1.00 95.44 151 LEU A O 1
ATOM 1111 N N . LEU A 1 152 ? 10.145 5.423 -3.811 1.00 94.69 152 LEU A N 1
ATOM 1112 C CA . LEU A 1 152 ? 10.937 6.344 -4.622 1.00 94.69 152 LEU A CA 1
ATOM 1113 C C . LEU A 1 152 ? 12.438 6.113 -4.420 1.00 94.69 152 LEU A C 1
ATOM 1115 O O . LEU A 1 152 ? 13.183 6.046 -5.391 1.00 94.69 152 LEU A O 1
ATOM 1119 N N . TYR A 1 153 ? 12.881 5.942 -3.172 1.00 94.75 153 TYR A N 1
ATOM 1120 C CA . TYR A 1 153 ? 14.273 5.629 -2.867 1.00 94.75 153 TYR A CA 1
ATOM 1121 C C . TYR A 1 153 ? 14.731 4.357 -3.586 1.00 94.75 153 TYR A C 1
ATOM 1123 O O . TYR A 1 153 ? 15.743 4.393 -4.279 1.00 94.75 153 TYR A O 1
ATOM 1131 N N . THR A 1 154 ? 13.972 3.260 -3.495 1.00 94.69 154 THR A N 1
ATOM 1132 C CA . THR A 1 154 ? 14.327 2.007 -4.185 1.00 94.69 154 THR A CA 1
ATOM 1133 C C . THR A 1 154 ? 14.312 2.126 -5.710 1.00 94.69 154 THR A C 1
ATOM 1135 O O . THR A 1 154 ? 15.140 1.510 -6.372 1.00 94.69 154 THR A O 1
ATOM 1138 N N . GLN A 1 155 ? 13.424 2.945 -6.279 1.00 92.81 155 GLN A N 1
ATOM 1139 C CA . GLN A 1 155 ? 13.394 3.212 -7.719 1.00 92.81 155 GLN A CA 1
ATOM 1140 C C . GLN A 1 155 ? 14.598 4.061 -8.166 1.00 92.81 155 GLN A C 1
ATOM 1142 O O . GLN A 1 155 ? 15.128 3.831 -9.250 1.00 92.81 155 GLN A O 1
ATOM 1147 N N . LEU A 1 156 ? 15.076 4.993 -7.332 1.00 93.44 156 LEU A N 1
ATOM 1148 C CA . LEU A 1 156 ? 16.251 5.828 -7.621 1.00 93.44 156 LEU A CA 1
ATOM 1149 C C . LEU A 1 156 ? 17.562 5.041 -7.655 1.00 93.44 156 LEU A C 1
ATOM 1151 O O . LEU A 1 156 ? 18.449 5.370 -8.435 1.00 93.44 156 LEU A O 1
ATOM 1155 N N . ILE A 1 157 ? 17.693 4.021 -6.807 1.00 92.50 157 ILE A N 1
ATOM 1156 C CA . ILE A 1 157 ? 18.883 3.158 -6.762 1.00 92.50 157 ILE A CA 1
ATOM 1157 C C . ILE A 1 157 ? 18.736 1.899 -7.630 1.00 92.50 157 ILE A C 1
ATOM 1159 O O . ILE A 1 157 ? 19.581 1.006 -7.562 1.00 92.50 157 ILE A O 1
ATOM 1163 N N . SER A 1 158 ? 17.663 1.802 -8.423 1.00 89.50 158 SER A N 1
ATOM 1164 C CA . SER A 1 158 ? 17.454 0.680 -9.336 1.00 89.50 158 SER A CA 1
ATOM 1165 C C . SER A 1 158 ? 18.545 0.661 -10.414 1.00 89.50 158 SER A C 1
ATOM 1167 O O . SER A 1 158 ? 18.748 1.670 -11.097 1.00 89.50 158 SER A O 1
ATOM 1169 N N . PRO A 1 159 ? 19.205 -0.490 -10.644 1.00 84.06 159 PRO A N 1
ATOM 1170 C CA . PRO A 1 159 ? 20.187 -0.630 -11.717 1.00 84.06 159 PRO A CA 1
ATOM 1171 C C . PRO A 1 159 ? 19.556 -0.562 -13.118 1.00 84.06 159 PRO A C 1
ATOM 1173 O O . PRO A 1 159 ? 20.274 -0.402 -14.101 1.00 84.06 159 PRO A O 1
ATOM 1176 N N . PHE A 1 160 ? 18.228 -0.663 -13.217 1.00 80.31 160 PHE A N 1
ATOM 1177 C CA . PHE A 1 160 ? 17.479 -0.632 -14.472 1.00 80.31 160 PHE A CA 1
ATOM 1178 C C . PHE A 1 160 ? 16.942 0.760 -14.828 1.00 80.31 160 PHE A C 1
ATOM 1180 O O . PHE A 1 160 ? 16.287 0.918 -15.855 1.00 80.31 160 PHE A O 1
ATOM 1187 N N . GLY A 1 161 ? 17.231 1.780 -14.010 1.00 81.50 161 GLY A N 1
ATOM 1188 C CA . GLY A 1 161 ? 16.870 3.162 -14.326 1.00 81.50 161 GLY A CA 1
ATOM 1189 C C . GLY A 1 161 ? 15.365 3.429 -14.260 1.00 81.50 161 GLY A C 1
ATOM 1190 O O . GLY A 1 161 ? 14.829 4.141 -15.104 1.00 81.50 161 GLY A O 1
ATOM 1191 N N . MET A 1 162 ? 14.686 2.884 -13.244 1.00 82.75 162 MET A N 1
ATOM 1192 C CA . MET A 1 162 ? 13.241 3.072 -13.022 1.00 82.75 162 MET A CA 1
ATOM 1193 C C . MET A 1 162 ? 12.825 4.545 -12.860 1.00 82.75 162 MET A C 1
ATOM 1195 O O . MET A 1 162 ? 11.657 4.877 -13.048 1.00 82.75 162 MET A O 1
ATOM 1199 N N . VAL A 1 163 ? 13.768 5.429 -12.520 1.00 86.75 163 VAL A N 1
ATOM 1200 C CA . VAL A 1 163 ? 13.5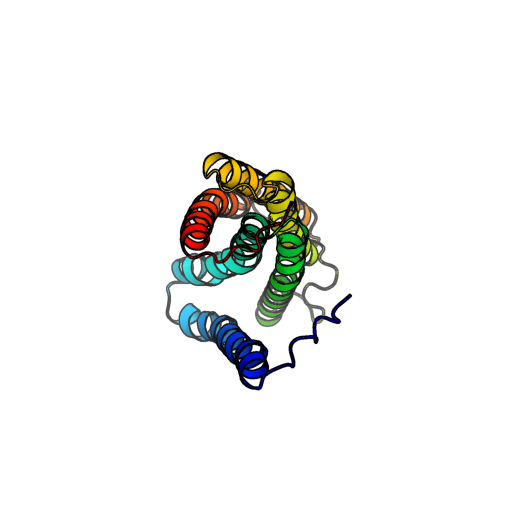75 6.882 -12.484 1.00 86.75 163 VAL A CA 1
ATOM 1201 C C . VAL A 1 163 ? 14.401 7.530 -13.588 1.00 86.75 163 VAL A C 1
ATOM 1203 O O . VAL A 1 163 ? 15.627 7.569 -13.515 1.00 86.75 163 VAL A O 1
ATOM 1206 N N . THR A 1 164 ? 13.718 8.087 -14.585 1.00 84.94 164 THR A N 1
ATOM 1207 C CA . THR A 1 164 ? 14.326 8.876 -15.669 1.00 84.94 164 THR A CA 1
ATOM 1208 C C . THR A 1 164 ? 14.180 10.383 -15.445 1.00 84.94 164 THR A C 1
ATOM 1210 O O . THR A 1 164 ? 15.068 11.148 -15.810 1.00 84.94 164 THR A O 1
ATOM 1213 N N . ASP A 1 165 ? 13.099 10.806 -14.784 1.00 89.94 165 ASP A N 1
ATOM 1214 C CA . ASP A 1 165 ? 12.844 12.183 -14.352 1.00 89.94 165 ASP A CA 1
ATOM 1215 C C . ASP A 1 165 ? 12.454 12.191 -12.866 1.00 89.94 165 ASP A C 1
ATOM 1217 O O . ASP A 1 165 ? 11.442 11.606 -12.468 1.00 89.94 165 ASP A O 1
ATOM 1221 N N . LEU A 1 166 ? 13.265 12.850 -12.031 1.00 89.06 166 LEU A N 1
ATOM 1222 C CA . LEU A 1 166 ? 13.064 12.889 -10.580 1.00 89.06 166 LEU A CA 1
ATOM 1223 C C . LEU A 1 166 ? 11.793 13.654 -10.183 1.00 89.06 166 LEU A C 1
ATOM 1225 O O . LEU A 1 166 ? 11.078 13.218 -9.282 1.00 89.06 166 LEU A O 1
ATOM 1229 N N . GLY A 1 167 ? 11.507 14.786 -10.830 1.00 87.62 167 GLY A N 1
ATOM 1230 C CA . GLY A 1 167 ? 10.355 15.623 -10.493 1.00 87.62 167 GLY A CA 1
ATOM 1231 C C . GLY A 1 167 ? 9.043 14.916 -10.820 1.00 87.62 167 GLY A C 1
ATOM 1232 O O . GLY A 1 167 ? 8.138 14.851 -9.985 1.00 87.62 167 GLY A O 1
ATOM 1233 N N . TYR A 1 168 ? 8.982 14.309 -12.003 1.00 85.88 168 TYR A N 1
ATOM 1234 C CA . TYR A 1 168 ? 7.864 13.480 -12.428 1.00 85.88 168 TYR A CA 1
ATOM 1235 C C . TYR A 1 168 ? 7.702 12.249 -11.530 1.00 85.88 168 TYR A C 1
ATOM 1237 O O . TYR A 1 168 ? 6.595 11.985 -11.068 1.00 85.88 168 TYR A O 1
ATOM 1245 N N . SER A 1 169 ? 8.796 11.552 -11.195 1.00 87.00 169 SER A N 1
ATOM 1246 C CA . SER A 1 169 ? 8.760 10.356 -10.335 1.00 87.00 169 SER A CA 1
ATOM 1247 C C . SER A 1 169 ? 8.281 10.665 -8.915 1.00 87.00 169 SER A C 1
ATOM 1249 O O . SER A 1 169 ? 7.475 9.925 -8.355 1.00 87.00 169 SER A O 1
ATOM 1251 N N . ILE A 1 170 ? 8.704 11.795 -8.336 1.00 88.75 170 ILE A N 1
ATOM 1252 C CA . ILE A 1 170 ? 8.166 12.277 -7.055 1.00 88.75 170 ILE A CA 1
ATOM 1253 C C . ILE A 1 170 ? 6.658 12.501 -7.172 1.00 88.75 170 ILE A C 1
ATOM 1255 O O . ILE A 1 170 ? 5.905 12.070 -6.298 1.00 88.75 170 ILE A O 1
ATOM 1259 N N . PHE A 1 171 ? 6.210 13.160 -8.241 1.00 87.19 171 PHE A N 1
ATOM 1260 C CA . PHE A 1 171 ? 4.800 13.468 -8.440 1.00 87.19 171 PHE A CA 1
ATOM 1261 C C . PHE A 1 171 ? 3.951 12.196 -8.543 1.00 87.19 171 PHE A C 1
ATOM 1263 O O . PHE A 1 171 ? 3.014 12.036 -7.762 1.00 87.19 171 PHE A O 1
ATOM 1270 N N . ILE A 1 172 ? 4.299 11.263 -9.434 1.00 85.75 172 ILE A N 1
ATOM 1271 C CA . ILE A 1 172 ? 3.514 10.036 -9.646 1.00 85.75 172 ILE A CA 1
ATOM 1272 C C . ILE A 1 172 ? 3.583 9.068 -8.462 1.00 85.75 172 ILE A C 1
ATOM 1274 O O . ILE A 1 172 ? 2.623 8.343 -8.222 1.00 85.75 172 ILE A O 1
ATOM 1278 N N . THR A 1 173 ? 4.662 9.080 -7.675 1.00 89.38 173 THR A N 1
ATOM 1279 C CA . THR A 1 173 ? 4.784 8.200 -6.507 1.00 89.38 173 THR A CA 1
ATOM 1280 C C . THR A 1 173 ? 4.081 8.797 -5.289 1.00 89.38 173 THR A C 1
ATOM 1282 O O . THR A 1 173 ? 3.317 8.109 -4.611 1.00 89.38 173 THR A O 1
ATOM 1285 N N . ILE A 1 174 ? 4.285 10.079 -4.987 1.00 91.88 174 ILE A N 1
ATOM 1286 C CA . ILE A 1 174 ? 3.784 10.684 -3.746 1.00 91.88 174 ILE A CA 1
ATOM 1287 C C . ILE A 1 174 ? 2.326 11.139 -3.867 1.00 91.88 174 ILE A C 1
ATOM 1289 O O . ILE A 1 174 ? 1.562 10.964 -2.913 1.00 91.88 174 ILE A O 1
ATOM 1293 N N . LEU A 1 175 ? 1.899 11.678 -5.016 1.00 90.44 175 LEU A N 1
ATOM 1294 C CA . LEU A 1 175 ? 0.546 12.225 -5.161 1.00 90.44 175 LEU A CA 1
ATOM 1295 C C . LEU A 1 175 ? -0.554 11.179 -4.904 1.00 90.44 175 LEU A C 1
ATOM 1297 O O . LEU A 1 175 ? -1.438 11.469 -4.092 1.00 90.44 175 LEU A O 1
ATOM 1301 N N . PRO A 1 176 ? -0.518 9.958 -5.481 1.00 90.56 176 PRO A N 1
ATOM 1302 C CA . PRO A 1 176 ? -1.515 8.938 -5.165 1.00 90.56 176 PRO A CA 1
ATOM 1303 C C . PRO A 1 176 ? -1.544 8.622 -3.671 1.00 90.56 176 PRO A C 1
ATOM 1305 O O . PRO A 1 176 ? -2.609 8.517 -3.075 1.00 90.56 176 PRO A O 1
ATOM 1308 N N . ARG A 1 177 ? -0.387 8.556 -3.014 1.00 94.00 177 ARG A N 1
ATOM 1309 C CA . ARG A 1 177 ? -0.294 8.231 -1.584 1.00 94.00 177 ARG A CA 1
ATOM 1310 C C . ARG A 1 177 ? -0.920 9.311 -0.702 1.00 94.00 177 ARG A C 1
ATOM 1312 O O . ARG A 1 177 ? -1.542 8.980 0.305 1.00 94.00 177 ARG A O 1
ATOM 1319 N N . ILE A 1 178 ? -0.848 10.577 -1.114 1.00 94.44 178 ILE A N 1
ATOM 1320 C CA . ILE A 1 178 ? -1.584 11.677 -0.476 1.00 94.44 178 ILE A CA 1
ATOM 1321 C C . ILE A 1 178 ? -3.090 11.538 -0.727 1.00 94.44 178 ILE A C 1
ATOM 1323 O O . ILE A 1 178 ? -3.869 11.587 0.224 1.00 94.44 178 ILE A O 1
ATOM 1327 N N . ILE A 1 179 ? -3.507 11.323 -1.981 1.00 94.38 179 ILE A N 1
ATOM 1328 C CA . ILE A 1 179 ? -4.925 11.189 -2.356 1.00 94.38 179 ILE A CA 1
ATOM 1329 C C . ILE A 1 179 ? -5.575 10.035 -1.582 1.00 94.38 179 ILE A C 1
ATOM 1331 O O . ILE A 1 179 ? -6.571 10.229 -0.885 1.00 94.38 179 ILE A O 1
ATOM 1335 N N . TYR A 1 180 ? -4.985 8.841 -1.629 1.00 95.50 180 TYR A N 1
ATOM 1336 C CA . TYR A 1 180 ? -5.476 7.667 -0.909 1.00 95.50 180 TYR A CA 1
ATOM 1337 C C . TYR A 1 180 ? -5.324 7.809 0.610 1.00 95.50 180 TYR A C 1
ATOM 1339 O O . TYR A 1 180 ? -6.172 7.317 1.355 1.00 95.50 180 TYR A O 1
ATOM 1347 N N . GLY A 1 181 ? -4.332 8.567 1.083 1.00 95.50 181 GLY A N 1
ATOM 1348 C CA . GLY A 1 181 ? -4.215 8.971 2.484 1.00 95.50 181 GLY A CA 1
ATOM 1349 C C . GLY A 1 181 ? -5.390 9.821 2.988 1.00 95.50 181 GLY A C 1
ATOM 1350 O O . GLY A 1 181 ? -5.588 9.908 4.196 1.00 95.50 181 GLY A O 1
ATOM 1351 N N . ILE A 1 182 ? -6.201 10.398 2.094 1.00 96.81 182 ILE A N 1
ATOM 1352 C CA . ILE A 1 182 ? -7.443 11.117 2.421 1.00 96.81 182 ILE A CA 1
ATOM 1353 C C . ILE A 1 182 ? -8.672 10.242 2.148 1.00 96.81 182 ILE A C 1
ATOM 1355 O O . ILE A 1 182 ? -9.551 10.130 3.005 1.00 96.81 182 ILE A O 1
ATOM 1359 N N . VAL A 1 183 ? -8.729 9.594 0.981 1.00 96.19 183 VAL A N 1
ATOM 1360 C CA . VAL A 1 183 ? -9.879 8.783 0.545 1.00 96.19 183 VAL A CA 1
ATOM 1361 C C . VAL A 1 183 ? -10.106 7.580 1.464 1.00 96.19 183 VAL A C 1
ATOM 1363 O O . VAL A 1 183 ? -11.239 7.292 1.851 1.00 96.19 183 VAL A O 1
ATOM 1366 N N . ILE A 1 184 ? -9.045 6.883 1.871 1.00 97.06 184 ILE A N 1
ATOM 1367 C CA . ILE A 1 184 ? -9.174 5.642 2.641 1.00 97.06 184 ILE A CA 1
ATOM 1368 C C . ILE A 1 184 ? -9.678 5.872 4.066 1.00 9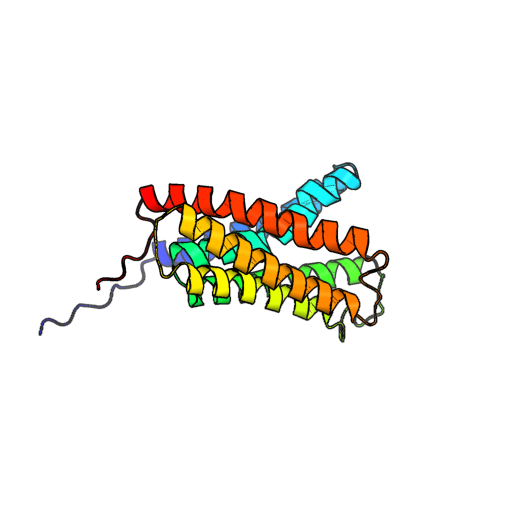7.06 184 ILE A C 1
ATOM 1370 O O . ILE A 1 184 ? -10.562 5.130 4.488 1.00 97.06 184 ILE A O 1
ATOM 1374 N N . PRO A 1 185 ? -9.236 6.900 4.810 1.00 96.88 185 PRO A N 1
ATOM 1375 C CA . PRO A 1 185 ? -9.885 7.286 6.059 1.00 96.88 185 PRO A CA 1
ATOM 1376 C C . PRO A 1 185 ? -11.394 7.516 5.945 1.00 96.88 185 PRO A C 1
ATOM 1378 O O . PRO A 1 185 ? -12.108 7.187 6.889 1.00 96.88 185 PRO A O 1
ATOM 1381 N N . ILE A 1 186 ? -11.894 8.050 4.822 1.00 95.88 186 ILE A N 1
ATOM 1382 C CA . ILE A 1 186 ? -13.339 8.239 4.600 1.00 95.88 186 ILE A CA 1
ATOM 1383 C C . ILE A 1 186 ? -14.023 6.873 4.510 1.00 95.88 186 ILE A C 1
ATOM 1385 O O . ILE A 1 186 ? -14.970 6.610 5.250 1.00 95.88 186 ILE A O 1
ATOM 1389 N N . ILE A 1 187 ? -13.498 5.974 3.674 1.00 93.38 187 ILE A N 1
ATOM 1390 C CA . ILE A 1 187 ? -14.030 4.614 3.505 1.00 93.38 187 ILE A CA 1
ATOM 1391 C C . ILE A 1 187 ? -13.972 3.842 4.828 1.00 93.38 187 ILE A C 1
ATOM 1393 O O . ILE A 1 187 ? -14.972 3.285 5.274 1.00 93.38 187 ILE A O 1
ATOM 1397 N N . ALA A 1 188 ? -12.830 3.875 5.512 1.00 93.00 188 ALA A N 1
ATOM 1398 C CA . ALA A 1 188 ? -12.648 3.258 6.817 1.00 93.00 188 ALA A CA 1
ATOM 1399 C C . ALA A 1 188 ? -13.629 3.838 7.853 1.00 93.00 188 ALA A C 1
ATOM 1401 O O . ALA A 1 188 ? -14.198 3.106 8.664 1.00 93.00 188 ALA A O 1
ATOM 1402 N N . LYS A 1 189 ? -13.904 5.148 7.812 1.00 92.19 189 LYS A N 1
ATOM 1403 C CA . LYS A 1 189 ? -14.884 5.765 8.708 1.00 92.19 189 LYS A CA 1
ATOM 1404 C C . LYS A 1 189 ? -16.295 5.249 8.432 1.00 92.19 189 LYS A C 1
ATOM 1406 O O . LYS A 1 189 ? -17.000 4.928 9.385 1.00 92.19 189 LYS A O 1
ATOM 1411 N N . VAL A 1 190 ? -16.680 5.096 7.170 1.00 90.69 190 VAL A N 1
ATOM 1412 C CA . VAL A 1 190 ? -17.967 4.493 6.798 1.00 90.69 190 VAL A CA 1
ATOM 1413 C C . VAL A 1 190 ? -18.041 3.036 7.265 1.00 90.69 190 VAL A C 1
ATOM 1415 O O . VAL A 1 190 ? -19.015 2.645 7.900 1.00 90.69 190 VAL A O 1
ATOM 1418 N N . PHE A 1 191 ? -16.988 2.244 7.055 1.00 87.88 191 PHE A N 1
ATOM 1419 C CA . PHE A 1 191 ? -16.933 0.839 7.485 1.00 87.88 191 PHE A CA 1
ATOM 1420 C C . PHE A 1 191 ? -17.051 0.707 9.009 1.00 87.88 191 PHE A C 1
ATOM 1422 O O . PHE A 1 191 ? -17.674 -0.232 9.509 1.00 87.88 191 PHE A O 1
ATOM 1429 N N . SER A 1 192 ? -16.526 1.688 9.753 1.00 85.19 192 SER A N 1
ATOM 1430 C CA . SER A 1 192 ? -16.666 1.735 11.209 1.00 85.19 192 SER A CA 1
ATOM 1431 C C . SER A 1 192 ? -18.117 1.853 11.684 1.00 85.19 192 SER A C 1
ATOM 1433 O O . SER A 1 192 ? -18.438 1.366 12.767 1.00 85.19 192 SER A O 1
ATOM 1435 N N . TRP A 1 193 ? -19.004 2.455 10.883 1.00 85.19 193 TRP A N 1
ATOM 1436 C CA . TRP A 1 193 ? -20.425 2.596 11.215 1.00 85.19 193 TRP A CA 1
ATOM 1437 C C . TRP A 1 193 ? -21.186 1.271 11.128 1.00 85.19 193 TRP A C 1
ATOM 1439 O O . TRP A 1 193 ? -22.138 1.071 11.876 1.00 85.19 193 TRP A O 1
ATOM 1449 N N . TYR A 1 194 ? -20.730 0.347 10.279 1.00 82.00 194 TYR A N 1
ATOM 1450 C CA . TYR A 1 194 ? -21.340 -0.973 10.087 1.00 82.00 194 TYR A CA 1
ATOM 1451 C C . TYR A 1 194 ? -20.755 -2.060 11.002 1.00 82.00 194 TYR A C 1
ATOM 1453 O O . TYR A 1 194 ? -21.060 -3.237 10.838 1.00 82.00 194 TYR A O 1
ATOM 1461 N N . GLY A 1 195 ? -19.910 -1.693 11.971 1.00 73.88 195 GLY A N 1
ATOM 1462 C CA . GLY A 1 195 ? -19.377 -2.642 12.951 1.00 73.88 195 GLY A CA 1
ATOM 1463 C C . GLY A 1 195 ? -18.298 -3.586 12.413 1.00 73.88 195 GLY A C 1
ATOM 1464 O O . GLY A 1 195 ? -17.976 -4.563 13.080 1.00 73.88 195 GLY A O 1
ATOM 1465 N N . LEU A 1 196 ? -17.682 -3.281 11.265 1.00 71.50 196 LEU A N 1
ATOM 1466 C CA . LEU A 1 196 ? -16.596 -4.073 10.660 1.00 71.50 196 LEU A CA 1
ATOM 1467 C C . LEU A 1 196 ? -15.246 -3.969 11.411 1.00 71.50 196 LEU A C 1
ATOM 1469 O O . LEU A 1 196 ? -14.194 -4.244 10.843 1.00 71.50 196 LEU A O 1
ATOM 1473 N N . ILE A 1 197 ? -15.252 -3.560 12.684 1.00 71.25 197 ILE A N 1
ATOM 1474 C CA . ILE A 1 197 ? -14.052 -3.378 13.510 1.00 71.25 197 ILE A CA 1
ATOM 1475 C C . ILE A 1 197 ? -14.004 -4.454 14.589 1.00 71.25 197 ILE A C 1
ATOM 1477 O O . ILE A 1 197 ? -14.943 -4.601 15.373 1.00 71.25 197 ILE A O 1
ATOM 1481 N N . LEU A 1 198 ? -12.861 -5.135 14.702 1.00 57.03 198 LEU A N 1
ATOM 1482 C CA . LEU A 1 198 ? -12.528 -5.929 15.884 1.00 57.03 198 LEU A CA 1
ATOM 1483 C C . LEU A 1 198 ? -12.385 -4.977 17.082 1.00 57.03 198 LEU A C 1
ATOM 1485 O O . LEU A 1 198 ? -11.366 -4.302 17.238 1.00 57.03 198 LEU A O 1
ATOM 1489 N N . ARG A 1 199 ? -13.419 -4.889 17.932 1.00 54.34 199 ARG A N 1
ATOM 1490 C CA . ARG A 1 199 ? -13.313 -4.183 19.216 1.00 54.34 199 ARG A CA 1
ATOM 1491 C C . ARG A 1 199 ? -12.185 -4.837 20.012 1.00 54.34 199 ARG A C 1
ATOM 1493 O O . ARG A 1 199 ? -12.291 -6.006 20.375 1.00 54.34 199 ARG A O 1
ATOM 1500 N N . ARG A 1 200 ? -11.128 -4.083 20.331 1.00 50.91 200 ARG A N 1
ATOM 1501 C CA . ARG A 1 200 ? -10.299 -4.439 21.485 1.00 50.91 200 ARG A CA 1
ATOM 1502 C C . ARG A 1 200 ? -11.207 -4.327 22.705 1.00 50.91 200 ARG A C 1
ATOM 1504 O O . ARG A 1 200 ? -11.595 -3.223 23.074 1.00 50.91 200 ARG A O 1
ATOM 1511 N N . LEU A 1 201 ? -11.581 -5.471 23.271 1.00 39.88 201 LEU A N 1
ATOM 1512 C CA . LEU A 1 201 ? -11.986 -5.557 24.667 1.00 39.88 201 LEU A CA 1
ATOM 1513 C C . LEU A 1 201 ? -10.752 -5.127 25.472 1.00 39.88 201 LEU A C 1
ATOM 1515 O O . LEU A 1 201 ? -9.806 -5.901 25.603 1.00 39.88 201 LEU A O 1
ATOM 1519 N N . SER A 1 202 ? -10.698 -3.855 25.860 1.00 39.53 202 SER A N 1
ATOM 1520 C CA . SER A 1 202 ? -9.794 -3.364 26.903 1.00 39.53 202 SER A CA 1
ATOM 1521 C C . SER A 1 202 ? -10.578 -3.237 28.190 1.00 39.53 202 SER A C 1
ATOM 1523 O O . SER A 1 202 ? -11.643 -2.578 28.107 1.00 39.53 202 SER A O 1
#

Solvent-accessible surface area (backbone atoms only — not comparable to full-atom values): 10002 Å² total; per-residue (Å²): 135,81,83,78,76,76,85,75,88,47,74,64,56,52,45,60,68,45,52,52,53,49,53,52,51,48,47,67,52,48,46,49,68,63,48,35,81,76,40,57,72,70,54,21,47,48,71,38,53,47,41,49,48,41,43,34,32,42,40,50,4,30,38,33,2,39,47,59,25,26,64,51,0,22,51,43,0,39,56,31,4,44,52,49,27,51,51,50,37,50,51,41,35,74,67,60,75,38,63,100,65,36,55,72,90,38,53,32,47,54,15,40,20,52,17,4,17,43,13,1,21,43,7,4,63,65,23,68,61,47,86,50,61,70,49,32,29,53,16,24,32,54,9,23,46,54,14,26,54,47,27,51,50,25,24,67,71,20,88,85,52,74,53,86,46,70,70,59,47,50,47,70,47,41,48,56,26,50,53,44,13,51,52,33,36,53,54,44,54,56,44,54,75,75,61,77,46,77,74,78,89,122

Secondary structure (DSSP, 8-state):
----PPPPPPHHHHHHHHHHHHHHHHHHHHHHHHHGGGS-HHHHIIIIIIHHHHIIIIIHHHHHHHHT-HHHHHHHHHHHHHHHHHHHHHHHHHTT-S-TTTTTT-HHHHHHHHHHHHHHHHHHHHHTT---HHHHHHHHHHHHHHHHHHHHHHHHT-TT---S-HHHHHHHHHHHHHHHHHHHHHHHHHHHHTT-S-----

Sequence (202 aa):
MSESSEPSIKVGDILYAVIIPCIVAFLIIAFPHYLAPMLDPTLAAILVYGLGEAILTIAVPLLFGLLWNQWAGGASGFLLGSIYALYVNDTFAAMQMFGPSGMAGDISNLGYVVCAMLTGYIAGALNKGSLSFKRMVVSALVGGIIGGFFLLYTQLISPFGMVTDLGYSIFITILPRIIYGIVIPIIAKVFSWYGLILRRLS

Radius of gyration: 18.57 Å; Cα contacts (8 Å, |Δi|>4): 317; chains: 1; bounding box: 42×41×59 Å

pLDDT: mean 86.73, std 11.51, range [39.53, 98.56]